Protein AF-A0A933C4A5-F1 (afdb_monomer_lite)

Structure (mmCIF, N/CA/C/O backbone):
data_AF-A0A933C4A5-F1
#
_entry.id   AF-A0A933C4A5-F1
#
loop_
_atom_site.group_PDB
_atom_site.id
_atom_site.type_symbol
_atom_site.label_atom_id
_atom_site.label_alt_id
_atom_site.label_comp_id
_atom_site.label_asym_id
_atom_site.label_entity_id
_atom_site.label_seq_id
_atom_site.pdbx_PDB_ins_code
_atom_site.Cartn_x
_atom_site.Cartn_y
_atom_site.Cartn_z
_atom_site.occupancy
_atom_site.B_iso_or_equiv
_atom_site.auth_seq_id
_atom_site.auth_comp_id
_atom_site.auth_asym_id
_atom_site.auth_atom_id
_atom_site.pdbx_PDB_model_num
ATOM 1 N N . MET A 1 1 ? -25.905 -10.073 14.206 1.00 75.69 1 MET A N 1
ATOM 2 C CA . MET A 1 1 ? -24.643 -9.761 14.895 1.00 75.69 1 MET A CA 1
ATOM 3 C C . MET A 1 1 ? -24.431 -10.769 16.010 1.00 75.69 1 MET A C 1
ATOM 5 O O . MET A 1 1 ? -25.339 -10.930 16.823 1.00 75.69 1 MET A O 1
ATOM 9 N N . THR A 1 2 ? -23.322 -11.506 15.996 1.00 87.25 2 THR A N 1
ATOM 10 C CA . THR A 1 2 ? -23.013 -12.513 17.032 1.00 87.25 2 THR A CA 1
ATOM 11 C C . THR A 1 2 ? -22.359 -11.866 18.255 1.00 87.25 2 THR A C 1
ATOM 13 O O . THR A 1 2 ? -21.934 -10.710 18.205 1.00 87.25 2 THR A O 1
ATOM 16 N N . ARG A 1 3 ? -22.267 -12.606 19.368 1.00 89.19 3 ARG A N 1
ATOM 17 C CA . ARG A 1 3 ? -21.592 -12.130 20.582 1.00 89.19 3 ARG A CA 1
ATOM 18 C C . ARG A 1 3 ? -20.101 -11.903 20.327 1.00 89.19 3 ARG A C 1
ATOM 20 O O . ARG A 1 3 ? -19.591 -10.845 20.685 1.00 89.19 3 ARG A O 1
ATOM 27 N N . ALA A 1 4 ? -19.422 -12.854 19.685 1.00 89.31 4 ALA A N 1
ATOM 28 C CA . ALA A 1 4 ? -18.028 -12.684 19.283 1.00 89.31 4 ALA A CA 1
ATOM 29 C C . ALA A 1 4 ? -17.812 -11.454 18.388 1.00 89.31 4 ALA A C 1
ATOM 31 O O . ALA A 1 4 ? -16.844 -10.724 18.583 1.00 89.31 4 ALA A O 1
ATOM 32 N N . GLN A 1 5 ? -18.731 -11.190 17.455 1.00 90.94 5 GLN A N 1
ATOM 33 C CA . GLN A 1 5 ? -18.656 -10.029 16.567 1.00 90.94 5 GLN A CA 1
ATOM 34 C C . GLN A 1 5 ? -18.771 -8.711 17.345 1.00 90.94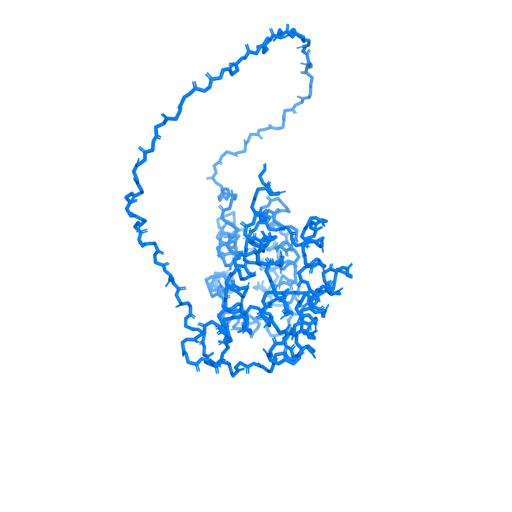 5 GLN A C 1
ATOM 36 O O . GLN A 1 5 ? -17.954 -7.820 17.140 1.00 90.94 5 GLN A O 1
ATOM 41 N N . GLN A 1 6 ? -19.719 -8.606 18.283 1.00 90.38 6 GLN A N 1
ATOM 42 C CA . GLN A 1 6 ? -19.848 -7.431 19.159 1.00 90.38 6 GLN A CA 1
ATOM 43 C C . GLN A 1 6 ? -18.603 -7.225 20.028 1.00 90.38 6 GLN A C 1
ATOM 45 O O . GLN A 1 6 ? -18.120 -6.105 20.172 1.00 90.38 6 GLN A O 1
ATOM 50 N N . TYR A 1 7 ? -18.061 -8.312 20.578 1.00 91.94 7 TYR A N 1
ATOM 51 C CA . TYR A 1 7 ? -16.872 -8.263 21.421 1.00 91.94 7 TYR A CA 1
ATOM 52 C C . TYR A 1 7 ? -15.640 -7.788 20.649 1.00 91.94 7 TYR A C 1
ATOM 54 O O . TYR A 1 7 ? -14.917 -6.911 21.115 1.00 91.94 7 TYR A O 1
ATOM 62 N N . ILE A 1 8 ? -15.411 -8.343 19.456 1.00 91.00 8 ILE A N 1
ATOM 63 C CA . ILE A 1 8 ? -14.284 -7.964 18.600 1.00 91.00 8 ILE A CA 1
ATOM 64 C C . ILE A 1 8 ? -14.440 -6.536 18.091 1.00 91.00 8 ILE A C 1
ATOM 66 O O . ILE A 1 8 ? -13.462 -5.795 18.095 1.00 91.00 8 ILE A O 1
ATOM 70 N N . GLN A 1 9 ? -15.655 -6.116 17.737 1.00 90.31 9 GLN A N 1
ATOM 71 C CA . GLN A 1 9 ? -15.923 -4.724 17.397 1.00 90.31 9 GLN A CA 1
ATOM 72 C C . GLN A 1 9 ? -15.541 -3.795 18.555 1.00 90.31 9 GLN A C 1
ATOM 74 O O . GLN A 1 9 ? -14.752 -2.878 18.354 1.00 90.31 9 GLN A O 1
ATOM 79 N N . SER A 1 10 ? -16.020 -4.068 19.774 1.00 89.56 10 SER A N 1
ATOM 80 C CA . SER A 1 10 ? -15.666 -3.263 20.951 1.00 89.56 10 SER A CA 1
ATOM 81 C C . SER A 1 10 ? -14.161 -3.277 21.236 1.00 89.56 10 SER A C 1
ATOM 83 O O . SER A 1 10 ? -13.597 -2.242 21.584 1.00 89.56 10 SER A O 1
ATOM 85 N N . LEU A 1 11 ? -13.491 -4.419 21.060 1.00 90.12 11 LEU A N 1
ATOM 86 C CA . LEU A 1 11 ? -12.039 -4.530 21.211 1.00 90.12 11 LEU A CA 1
ATOM 87 C C . LEU A 1 11 ? -11.300 -3.635 20.209 1.00 90.12 11 LEU A C 1
ATOM 89 O O . LEU A 1 11 ? -10.357 -2.942 20.590 1.00 90.12 11 LEU A O 1
ATOM 93 N N . MET A 1 12 ? -11.725 -3.648 18.943 1.00 88.25 12 MET A N 1
ATOM 94 C CA . MET A 1 12 ? -11.078 -2.913 17.856 1.00 88.25 12 MET A CA 1
ATOM 95 C C . MET A 1 12 ? -11.396 -1.412 17.886 1.00 88.25 12 MET A C 1
ATOM 97 O O . MET A 1 12 ? -10.498 -0.612 17.657 1.00 88.25 12 MET A O 1
ATOM 101 N N . GLU A 1 13 ? -12.621 -1.003 18.220 1.00 85.56 13 GLU A N 1
ATOM 102 C CA . GLU A 1 13 ? -13.006 0.417 18.336 1.00 85.56 13 GLU A CA 1
ATOM 103 C C . GLU A 1 13 ? -12.234 1.159 19.434 1.00 85.56 13 GLU A C 1
ATOM 105 O O . GLU A 1 13 ? -12.007 2.360 19.329 1.00 85.56 13 GLU A O 1
ATOM 110 N N . ASN A 1 14 ? -11.804 0.446 20.478 1.00 78.94 14 ASN A N 1
ATOM 111 C CA . ASN A 1 14 ? -11.061 1.030 21.593 1.00 78.94 14 ASN A CA 1
ATOM 112 C C . ASN A 1 14 ? -9.538 0.962 21.427 1.00 78.94 14 ASN A C 1
ATOM 114 O O . ASN A 1 14 ? -8.810 1.360 22.342 1.00 78.94 14 ASN A O 1
ATOM 118 N N . VAL A 1 15 ? -9.033 0.441 20.303 1.00 76.94 15 VAL A N 1
ATOM 119 C CA . VAL A 1 15 ? -7.616 0.578 19.951 1.00 76.94 15 VAL A CA 1
ATOM 120 C C . VAL A 1 15 ? -7.348 2.067 19.746 1.00 76.94 15 VAL A C 1
ATOM 122 O O . VAL A 1 15 ? -7.788 2.659 18.767 1.00 76.94 15 VAL A O 1
ATOM 125 N N . VAL A 1 16 ? -6.689 2.683 20.730 1.00 58.16 16 VAL A N 1
ATOM 126 C CA . VAL A 1 16 ? -6.481 4.133 20.818 1.00 58.16 16 VAL A CA 1
ATOM 127 C C . VAL A 1 16 ? -5.879 4.660 19.514 1.00 58.16 16 VAL A C 1
ATOM 129 O O . VAL A 1 16 ? -4.877 4.126 19.038 1.00 58.16 16 VAL A O 1
ATOM 132 N N . GLU A 1 17 ? -6.440 5.753 18.987 1.00 56.81 17 GLU A N 1
ATOM 133 C CA . GLU A 1 17 ? -6.051 6.429 17.733 1.00 56.81 17 GLU A CA 1
ATOM 134 C C . GLU A 1 17 ? -4.561 6.842 17.641 1.00 56.81 17 GLU A C 1
ATOM 136 O O . GLU A 1 17 ? -4.124 7.307 16.595 1.00 56.81 17 GLU A O 1
ATOM 141 N N . GLY A 1 18 ? -3.766 6.654 18.701 1.00 58.50 18 GLY A N 1
ATOM 142 C CA . GLY A 1 18 ? -2.317 6.891 18.736 1.00 58.50 18 GLY A CA 1
ATOM 143 C C . GLY A 1 18 ? -1.437 5.634 18.695 1.00 58.50 18 GLY A C 1
ATOM 144 O O . GLY A 1 18 ? -0.227 5.752 18.848 1.00 58.50 18 GLY A O 1
ATOM 145 N N . GLN A 1 19 ? -2.005 4.433 18.544 1.00 67.50 19 GLN A N 1
ATOM 146 C CA . GLN A 1 19 ? -1.231 3.175 18.533 1.00 67.50 19 GLN A CA 1
ATOM 147 C C . GLN A 1 19 ? -0.820 2.701 17.149 1.00 67.50 19 GLN A C 1
ATOM 149 O O . GLN A 1 19 ? -0.032 1.767 17.030 1.00 67.50 19 GLN A O 1
ATOM 154 N N . ILE A 1 20 ? -1.365 3.334 16.120 1.00 75.06 20 ILE A N 1
ATOM 155 C CA . ILE A 1 20 ? -1.037 3.087 14.727 1.00 75.06 20 ILE A CA 1
ATOM 156 C C . ILE A 1 20 ? -0.502 4.416 14.203 1.00 75.06 20 ILE A C 1
ATOM 158 O O . ILE A 1 20 ? -1.241 5.404 14.170 1.00 75.06 20 ILE A O 1
ATOM 162 N N . ALA A 1 21 ? 0.783 4.458 13.858 1.00 69.69 21 ALA A N 1
ATOM 163 C CA . ALA A 1 21 ? 1.480 5.718 13.607 1.00 69.69 21 ALA A CA 1
ATOM 164 C C . ALA A 1 21 ? 0.919 6.426 12.361 1.00 69.69 21 ALA A C 1
ATOM 166 O O . ALA A 1 21 ? 0.594 7.616 12.385 1.00 69.69 21 ALA A O 1
ATOM 167 N N . SER A 1 22 ? 0.706 5.661 11.291 1.00 79.38 22 SER A N 1
ATOM 168 C CA . SER A 1 22 ? 0.241 6.180 10.004 1.00 79.38 22 SER A CA 1
ATOM 169 C C . SER A 1 22 ? -1.279 6.344 9.936 1.00 79.38 22 SER A C 1
ATOM 171 O O . SER A 1 22 ? -2.036 5.434 10.288 1.00 79.38 22 SER A O 1
ATOM 173 N N . ASP A 1 23 ? -1.733 7.479 9.396 1.00 79.31 23 ASP A N 1
ATOM 174 C CA . ASP A 1 23 ? -3.143 7.713 9.056 1.00 79.31 23 ASP A CA 1
ATOM 175 C C . ASP A 1 23 ? -3.658 6.675 8.040 1.00 79.31 23 ASP A C 1
ATOM 177 O O . ASP A 1 23 ? -4.792 6.206 8.147 1.00 79.31 23 ASP A O 1
ATOM 181 N N . THR A 1 24 ? -2.808 6.232 7.106 1.00 81.88 24 THR A N 1
ATOM 182 C CA . THR A 1 24 ? -3.136 5.189 6.119 1.00 81.88 24 THR A CA 1
ATOM 183 C C . THR A 1 24 ? -3.434 3.856 6.799 1.00 81.88 24 THR A C 1
ATOM 185 O O . THR A 1 24 ? -4.429 3.190 6.497 1.00 81.88 24 THR A O 1
ATOM 188 N N . TYR A 1 25 ? -2.607 3.472 7.769 1.00 85.62 25 TYR A N 1
ATOM 189 C CA . TYR A 1 25 ? -2.805 2.240 8.526 1.00 85.62 25 TYR A CA 1
ATOM 190 C C . TYR A 1 25 ? -4.011 2.332 9.462 1.00 85.62 25 TYR A C 1
ATOM 192 O O . TYR A 1 25 ? -4.737 1.348 9.614 1.00 85.62 25 TYR A O 1
ATOM 200 N N . ARG A 1 26 ? -4.294 3.517 10.019 1.00 84.00 26 ARG A N 1
ATOM 201 C CA . ARG A 1 26 ? -5.529 3.775 10.773 1.00 84.00 26 ARG A CA 1
ATOM 202 C C . ARG A 1 26 ? -6.766 3.613 9.895 1.00 84.00 26 ARG A C 1
ATOM 204 O O . ARG A 1 26 ? -7.701 2.922 10.294 1.00 84.00 26 ARG A O 1
ATOM 211 N N . LEU A 1 27 ? -6.757 4.155 8.678 1.00 85.56 27 LEU A N 1
ATOM 212 C CA . LEU A 1 27 ? -7.849 3.973 7.717 1.00 85.56 27 LEU A CA 1
ATOM 213 C C . LEU A 1 27 ? -8.035 2.501 7.331 1.00 85.56 27 LEU A C 1
ATOM 215 O O . LEU A 1 27 ? -9.169 2.020 7.277 1.00 85.56 27 LEU A O 1
ATOM 219 N N . MET A 1 28 ? -6.942 1.764 7.112 1.00 86.81 28 MET A N 1
ATOM 220 C CA . MET A 1 28 ? -6.999 0.326 6.839 1.00 86.81 28 MET A CA 1
ATOM 221 C C . MET A 1 28 ? -7.589 -0.448 8.023 1.00 86.81 28 MET A C 1
ATOM 223 O O . MET A 1 28 ? -8.475 -1.283 7.828 1.00 86.81 28 MET A O 1
ATOM 227 N N . PHE A 1 29 ? -7.154 -0.133 9.243 1.00 88.88 29 PHE A N 1
ATOM 228 C CA . PHE A 1 29 ? -7.677 -0.730 10.466 1.00 88.88 29 PHE A CA 1
ATOM 229 C C . PHE A 1 29 ? -9.182 -0.475 10.603 1.00 88.88 29 PHE A C 1
ATOM 231 O O . PHE A 1 29 ? -9.952 -1.423 10.737 1.00 88.88 29 PHE A O 1
ATOM 238 N N . VAL A 1 30 ? -9.624 0.777 10.441 1.00 88.75 30 VAL A N 1
ATOM 239 C CA . VAL A 1 30 ? -11.047 1.162 10.467 1.00 88.75 30 VAL A CA 1
ATOM 240 C C . VAL A 1 30 ? -11.845 0.443 9.377 1.00 88.75 30 VAL A C 1
ATOM 242 O O . VAL A 1 30 ? -12.951 -0.035 9.636 1.00 88.75 30 VAL A O 1
ATOM 245 N N . LYS A 1 31 ? -11.296 0.311 8.164 1.00 89.69 31 LYS A N 1
ATOM 246 C CA . LYS A 1 31 ? -11.946 -0.410 7.062 1.00 89.69 31 LYS A CA 1
ATOM 247 C C . LYS A 1 31 ? -12.131 -1.891 7.391 1.00 89.69 31 LYS A C 1
ATOM 249 O O . LYS A 1 31 ? -13.203 -2.435 7.118 1.00 89.69 31 LYS A O 1
ATOM 254 N N . ILE A 1 32 ? -11.131 -2.534 7.995 1.00 90.25 32 ILE A N 1
ATOM 255 C CA . ILE A 1 32 ? -11.229 -3.928 8.445 1.00 90.25 32 ILE A CA 1
ATOM 256 C C . ILE A 1 32 ? -12.264 -4.049 9.569 1.00 90.25 32 ILE A C 1
ATOM 258 O O . ILE A 1 32 ? -13.157 -4.889 9.463 1.00 90.25 32 ILE A O 1
ATOM 262 N N . THR A 1 33 ? -12.216 -3.178 10.583 1.00 90.38 33 THR A N 1
ATOM 263 C CA . THR A 1 33 ? -13.198 -3.144 11.682 1.00 90.38 33 THR A CA 1
ATOM 264 C C . THR A 1 33 ? -14.620 -3.025 11.148 1.00 90.38 33 THR A C 1
ATOM 266 O O . THR A 1 33 ? -15.500 -3.792 11.540 1.00 90.38 33 THR A O 1
ATOM 269 N N . ARG A 1 34 ? -14.847 -2.109 10.201 1.00 89.00 34 ARG A N 1
ATOM 270 C CA . ARG A 1 34 ? -16.155 -1.908 9.577 1.00 89.00 34 ARG A CA 1
ATOM 271 C C . ARG A 1 34 ? -16.593 -3.122 8.764 1.00 89.00 34 ARG A C 1
ATOM 273 O O . ARG A 1 34 ? -17.722 -3.567 8.915 1.00 89.00 34 ARG A O 1
ATOM 280 N N . THR A 1 35 ? -15.695 -3.691 7.960 1.00 91.31 35 THR A N 1
ATOM 281 C CA . THR A 1 35 ? -15.990 -4.890 7.157 1.00 91.31 35 THR A CA 1
ATOM 282 C C . THR A 1 35 ? -16.411 -6.057 8.049 1.00 91.31 35 THR A C 1
ATOM 284 O O . THR A 1 35 ? -17.396 -6.723 7.755 1.00 91.31 35 THR A O 1
ATOM 287 N N . LEU A 1 36 ? -15.713 -6.273 9.167 1.00 90.81 36 LEU A N 1
ATOM 288 C CA . LEU A 1 36 ? -16.044 -7.320 10.134 1.00 90.81 36 LEU A CA 1
ATOM 289 C C . LEU A 1 36 ? -17.340 -7.029 10.910 1.00 90.81 36 LEU A C 1
ATOM 291 O O . LEU A 1 36 ? -18.092 -7.954 11.219 1.00 90.81 36 LEU A O 1
ATOM 295 N N . SER A 1 37 ? -17.625 -5.761 11.211 1.00 88.88 37 SER A N 1
ATOM 296 C CA . SER A 1 37 ? -18.838 -5.352 11.934 1.00 88.88 37 SER A CA 1
ATOM 297 C C . SER A 1 37 ? -20.094 -5.457 11.066 1.00 88.88 37 SER A C 1
ATOM 299 O O . SER A 1 37 ? -21.131 -5.913 11.540 1.00 88.88 37 SER A O 1
ATOM 301 N N . ASP A 1 38 ? -19.986 -5.111 9.783 1.00 90.06 38 ASP A N 1
ATOM 302 C CA . ASP A 1 38 ? -21.099 -5.138 8.829 1.00 90.06 38 ASP A CA 1
ATOM 303 C C . ASP A 1 38 ? -21.305 -6.535 8.196 1.00 90.06 38 ASP A C 1
ATOM 305 O O . ASP A 1 38 ? -22.281 -6.760 7.478 1.00 90.06 38 ASP A O 1
ATOM 309 N N . ALA A 1 39 ? -20.407 -7.493 8.455 1.00 90.56 39 ALA A N 1
ATOM 310 C CA . ALA A 1 39 ? -20.460 -8.832 7.874 1.00 90.56 39 ALA A CA 1
ATOM 311 C C . ALA A 1 39 ? -21.653 -9.663 8.378 1.00 90.56 39 ALA A C 1
ATOM 313 O O . ALA A 1 39 ? -21.832 -9.861 9.584 1.00 90.56 39 ALA A O 1
ATOM 314 N N . GLU A 1 40 ? -22.411 -10.243 7.440 1.00 89.12 40 GLU A N 1
ATOM 315 C CA . GLU A 1 40 ? -23.407 -11.284 7.738 1.00 89.12 40 GLU A CA 1
ATOM 316 C C . GLU A 1 40 ? -22.738 -12.615 8.130 1.00 89.12 40 GLU A C 1
ATOM 318 O O . GLU A 1 40 ? -23.208 -13.297 9.040 1.00 89.12 40 GLU A O 1
ATOM 323 N N . ASP A 1 41 ? -21.619 -12.956 7.476 1.00 91.62 41 ASP A N 1
ATOM 324 C CA . ASP A 1 41 ? -20.779 -14.127 7.768 1.00 91.62 41 ASP A CA 1
ATOM 325 C C . ASP A 1 41 ? -19.431 -13.687 8.360 1.00 91.62 41 ASP A C 1
ATOM 327 O O . ASP A 1 41 ? -18.411 -13.585 7.672 1.00 91.62 41 ASP A O 1
ATOM 331 N N . PHE A 1 42 ? -19.447 -13.404 9.663 1.00 91.44 42 PHE A N 1
ATOM 332 C CA . PHE A 1 42 ? -18.277 -12.949 10.414 1.00 91.44 42 PHE A CA 1
ATOM 333 C C . PHE A 1 42 ? -17.090 -13.927 10.325 1.00 91.44 42 PHE A C 1
ATOM 335 O O . PHE A 1 42 ? -15.953 -13.515 10.092 1.00 91.44 42 PHE A O 1
ATOM 342 N N . GLU A 1 43 ? -17.341 -15.233 10.454 1.00 90.75 43 GLU A N 1
ATOM 343 C CA . GLU A 1 43 ? -16.285 -16.244 10.328 1.00 90.75 43 GLU A CA 1
ATOM 344 C C . GLU A 1 43 ? -15.729 -16.318 8.902 1.00 90.75 43 GLU A C 1
ATOM 346 O O . GLU A 1 43 ? -14.519 -16.482 8.712 1.00 90.75 43 GLU A O 1
ATOM 351 N N . GLY A 1 44 ? -16.599 -16.202 7.896 1.00 90.56 44 GLY A N 1
ATOM 352 C CA . GLY A 1 44 ? -16.209 -16.148 6.493 1.00 90.56 44 GLY A CA 1
ATOM 353 C C . GLY A 1 44 ? -15.267 -14.983 6.197 1.00 90.56 44 GLY A C 1
ATOM 354 O O . GLY A 1 44 ? -14.240 -15.188 5.543 1.00 90.56 44 GLY A O 1
ATOM 355 N N . GLU A 1 45 ? -15.559 -13.790 6.720 1.00 93.00 45 GLU A N 1
ATOM 356 C CA . GLU A 1 45 ? -14.690 -12.617 6.568 1.00 93.00 45 GLU A CA 1
ATOM 357 C C . GLU A 1 45 ? -13.355 -12.771 7.303 1.00 93.00 45 GLU A C 1
ATOM 359 O O . GLU A 1 45 ? -12.306 -12.500 6.715 1.00 93.00 45 GLU A O 1
ATOM 364 N N . LEU A 1 46 ? -13.341 -13.317 8.526 1.00 92.19 46 LEU A N 1
ATOM 365 C CA . LEU A 1 46 ? -12.080 -13.634 9.207 1.00 92.19 46 LEU A CA 1
ATOM 366 C C . LEU A 1 46 ? -11.225 -14.616 8.387 1.00 92.19 46 LEU A C 1
ATOM 368 O O . LEU A 1 46 ? -10.010 -14.443 8.272 1.00 92.19 46 LEU A O 1
ATOM 372 N N . ARG A 1 47 ? -11.835 -15.633 7.760 1.00 92.50 47 ARG A N 1
ATOM 373 C CA . ARG A 1 47 ? -11.111 -16.579 6.887 1.00 92.50 47 ARG A CA 1
ATOM 374 C C . ARG A 1 47 ? -10.608 -15.933 5.600 1.00 92.50 47 ARG A C 1
ATOM 376 O O . ARG A 1 47 ? -9.590 -16.381 5.073 1.00 92.50 47 ARG A O 1
ATOM 383 N N . LYS A 1 48 ? -11.300 -14.923 5.067 1.00 93.25 48 LYS A N 1
ATOM 384 C CA . LYS A 1 48 ? -10.795 -14.127 3.937 1.00 93.25 48 LYS A CA 1
ATOM 385 C C . LYS A 1 48 ? -9.589 -13.305 4.371 1.00 93.25 48 LYS A C 1
ATOM 387 O O . LYS A 1 48 ? -8.562 -13.378 3.705 1.00 93.25 48 LYS A O 1
ATOM 392 N N . LEU A 1 49 ? -9.681 -12.626 5.514 1.00 91.62 49 LEU A N 1
ATOM 393 C CA . LEU A 1 49 ? -8.589 -11.849 6.096 1.00 91.62 49 LEU A CA 1
ATOM 394 C C . LEU A 1 49 ? -7.345 -12.712 6.354 1.00 91.62 49 LEU A C 1
ATOM 396 O O . LEU A 1 49 ? -6.237 -12.304 6.033 1.00 91.62 49 LEU A O 1
ATOM 400 N N . TYR A 1 50 ? -7.528 -13.949 6.822 1.00 92.81 50 TYR A N 1
ATOM 401 C CA . TYR A 1 50 ? -6.436 -14.911 7.008 1.00 92.81 50 TYR A CA 1
ATOM 402 C C . TYR A 1 50 ? -5.668 -15.245 5.717 1.00 92.81 50 TYR A C 1
ATOM 404 O O . TYR A 1 50 ? -4.482 -15.564 5.767 1.00 92.81 50 TYR A O 1
ATOM 412 N N . LYS A 1 51 ? -6.333 -15.184 4.556 1.00 91.62 51 LYS A N 1
ATOM 413 C CA . LYS A 1 51 ? -5.717 -15.449 3.245 1.00 91.62 51 LYS A CA 1
ATOM 414 C C . LYS A 1 51 ? -4.982 -14.237 2.673 1.00 91.62 51 LYS A C 1
ATOM 416 O O . LYS A 1 51 ? -4.273 -14.393 1.681 1.00 91.62 51 LYS A O 1
ATOM 421 N N . VAL A 1 52 ? -5.170 -13.050 3.247 1.00 89.88 52 VAL A N 1
ATOM 422 C CA . VAL A 1 52 ? -4.452 -11.845 2.831 1.00 89.88 52 VAL A CA 1
ATOM 423 C C . VAL A 1 52 ? -3.000 -11.964 3.297 1.00 89.88 52 VAL A C 1
ATOM 425 O O . VAL A 1 52 ? -2.729 -12.292 4.453 1.00 89.88 52 VAL A O 1
ATOM 428 N N . ALA A 1 53 ? -2.057 -11.724 2.384 1.00 83.75 53 ALA A N 1
ATOM 429 C CA . ALA A 1 53 ? -0.632 -11.776 2.693 1.00 83.75 53 ALA A CA 1
ATOM 430 C C . ALA A 1 53 ? -0.290 -10.796 3.830 1.00 83.75 53 ALA A C 1
ATOM 432 O O . ALA A 1 53 ? -0.757 -9.662 3.826 1.00 83.75 53 ALA A O 1
ATOM 433 N N . GLY A 1 54 ? 0.480 -11.252 4.822 1.00 86.81 54 GLY A N 1
ATOM 434 C CA . GLY A 1 54 ? 0.840 -10.470 6.015 1.00 86.81 54 GLY A CA 1
ATOM 435 C C . GLY A 1 54 ? -0.194 -10.501 7.150 1.00 86.81 54 GLY A C 1
ATOM 436 O O . GLY A 1 54 ? 0.180 -10.401 8.312 1.00 86.81 54 GLY A O 1
ATOM 437 N N . PHE A 1 55 ? -1.475 -10.751 6.862 1.00 91.38 55 PHE A N 1
ATOM 438 C CA . PHE A 1 55 ? -2.570 -10.645 7.841 1.00 91.38 55 PHE A CA 1
ATOM 439 C C . PHE A 1 55 ? -2.949 -11.955 8.542 1.00 91.38 55 PHE A C 1
ATOM 441 O O . PHE A 1 55 ? -3.840 -11.966 9.393 1.00 91.38 55 PHE A O 1
ATOM 448 N N . SER A 1 56 ? -2.283 -13.064 8.228 1.00 90.94 56 SER A N 1
ATOM 449 C CA . SER A 1 56 ? -2.607 -14.385 8.776 1.00 90.94 56 SER A CA 1
ATOM 450 C C . SER A 1 56 ? -2.548 -14.424 10.308 1.00 90.94 56 SER A C 1
ATOM 452 O O . SER A 1 56 ? -3.484 -14.906 10.944 1.00 90.94 56 SER A O 1
ATOM 454 N N . THR A 1 57 ? -1.498 -13.868 10.914 1.00 90.19 57 THR A N 1
ATOM 455 C CA . THR A 1 57 ? -1.316 -13.834 12.376 1.00 90.19 57 THR A CA 1
ATOM 456 C C . THR A 1 57 ? -2.361 -12.953 13.065 1.00 90.19 57 THR A C 1
ATOM 458 O O . THR A 1 57 ? -2.931 -13.342 14.085 1.00 90.19 57 THR A O 1
ATOM 461 N N . PHE A 1 58 ? -2.678 -11.802 12.471 1.00 93.00 58 PHE A N 1
ATOM 462 C CA . PHE A 1 58 ? -3.728 -10.907 12.954 1.00 93.00 58 PHE A CA 1
ATOM 463 C C . PHE A 1 58 ? -5.113 -11.566 12.891 1.00 93.00 58 PHE A C 1
ATOM 465 O O . PHE A 1 58 ? -5.837 -11.611 13.890 1.00 93.00 58 PHE A O 1
ATOM 472 N N . ALA A 1 59 ? -5.453 -12.169 11.750 1.00 93.12 59 ALA A N 1
ATOM 473 C CA . ALA A 1 59 ? -6.705 -12.895 11.579 1.00 93.12 59 ALA A CA 1
ATOM 474 C C . ALA A 1 59 ? -6.826 -14.062 12.570 1.00 93.12 59 ALA A C 1
ATOM 476 O O . ALA A 1 59 ? -7.884 -14.245 13.167 1.00 93.12 59 ALA A O 1
ATOM 477 N N . LEU A 1 60 ? -5.741 -14.811 12.803 1.00 93.06 60 LEU A N 1
ATOM 478 C CA . LEU A 1 60 ? -5.716 -15.891 13.793 1.00 93.06 60 LEU A CA 1
ATOM 479 C C . LEU A 1 60 ? -5.962 -15.385 15.216 1.00 93.06 60 LEU A C 1
ATOM 481 O O . LEU A 1 60 ? -6.715 -16.026 15.946 1.00 93.06 60 LEU A O 1
ATOM 485 N N . SER A 1 61 ? -5.387 -14.244 15.614 1.00 93.06 61 SER A N 1
ATOM 486 C CA . SER A 1 61 ? -5.678 -13.677 16.939 1.00 93.06 61 SER A CA 1
ATOM 487 C C . SER A 1 61 ? -7.149 -13.300 17.103 1.00 93.06 61 SER A C 1
ATOM 489 O O . SER A 1 61 ? -7.734 -13.598 18.142 1.00 93.06 61 SER A O 1
ATOM 491 N N . LEU A 1 62 ? -7.775 -12.727 16.071 1.00 93.81 62 LEU A N 1
ATOM 492 C CA . LEU A 1 62 ? -9.204 -12.411 16.102 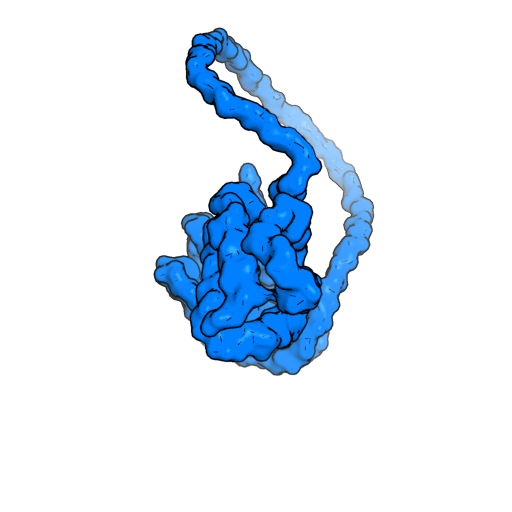1.00 93.81 62 LEU A CA 1
ATOM 493 C C . LEU A 1 62 ? -10.066 -13.679 16.154 1.00 93.81 62 LEU A C 1
ATOM 495 O O . LEU A 1 62 ? -11.008 -13.742 16.938 1.00 93.81 62 LEU A O 1
ATOM 499 N N . MET A 1 63 ? -9.724 -14.711 15.378 1.00 93.88 63 MET A N 1
ATOM 500 C CA . MET A 1 63 ? -10.415 -16.005 15.425 1.00 93.88 63 MET A CA 1
ATOM 501 C C . MET A 1 63 ? -10.306 -16.667 16.802 1.00 93.88 63 MET A C 1
ATOM 503 O O . MET A 1 63 ? -11.302 -17.171 17.314 1.00 93.88 63 MET A O 1
ATOM 507 N N . TRP A 1 64 ? -9.119 -16.644 17.413 1.00 94.12 64 TRP A N 1
ATOM 508 C CA . TRP A 1 64 ? -8.901 -17.211 18.742 1.00 94.12 64 TRP A CA 1
ATOM 509 C C . TRP A 1 64 ? -9.718 -16.477 19.814 1.00 94.12 64 TRP A C 1
ATOM 511 O O . TRP A 1 64 ? -10.383 -17.122 20.623 1.00 94.12 64 TRP A O 1
ATOM 521 N N . ILE A 1 65 ? -9.742 -15.138 19.781 1.00 92.38 65 ILE A N 1
ATOM 522 C CA . ILE A 1 65 ? -10.565 -14.330 20.695 1.00 92.38 65 ILE A CA 1
ATOM 523 C C . ILE A 1 65 ? -12.056 -14.619 20.478 1.00 92.38 65 ILE A C 1
ATOM 525 O O . ILE A 1 65 ? -12.781 -14.816 21.451 1.00 92.38 65 ILE A O 1
ATOM 529 N N . ALA A 1 66 ? -12.512 -14.690 19.222 1.00 92.25 66 ALA A N 1
ATOM 530 C CA . ALA A 1 66 ? -13.898 -15.020 18.892 1.00 92.25 66 ALA A CA 1
ATOM 531 C C . ALA A 1 66 ? -14.308 -16.374 19.487 1.00 92.25 66 ALA A C 1
ATOM 533 O O . ALA A 1 66 ? -15.336 -16.476 20.156 1.00 92.25 66 ALA A O 1
ATOM 534 N N . GLU A 1 67 ? -13.479 -17.399 19.287 1.00 92.31 67 GLU A N 1
ATOM 535 C CA . GLU A 1 67 ? -13.723 -18.743 19.802 1.00 92.31 67 GLU A CA 1
ATOM 536 C C . GLU A 1 67 ? -13.751 -18.768 21.340 1.00 92.31 67 GLU A C 1
ATOM 538 O O . GLU A 1 67 ? -14.615 -19.413 21.936 1.00 92.31 67 GLU A O 1
ATOM 543 N N . GLU A 1 68 ? -12.849 -18.035 21.993 1.00 91.62 68 GLU A N 1
ATOM 544 C CA . GLU A 1 68 ? -12.782 -17.946 23.453 1.00 91.62 68 GLU A CA 1
ATOM 545 C C . GLU A 1 68 ? -14.013 -17.241 24.053 1.00 91.62 68 GLU A C 1
ATOM 547 O O . GLU A 1 68 ? -14.527 -17.657 25.093 1.00 91.62 68 GLU A O 1
ATOM 552 N N . VAL A 1 69 ? -14.529 -16.203 23.388 1.00 92.06 69 VAL A N 1
ATOM 553 C CA . VAL A 1 69 ? -15.742 -15.477 23.808 1.00 92.06 69 VAL A CA 1
ATOM 554 C C . VAL A 1 69 ? -16.996 -16.339 23.661 1.00 92.06 69 VAL A C 1
ATOM 556 O O . VAL A 1 69 ? -17.868 -16.299 24.533 1.00 92.06 69 VAL A O 1
ATOM 559 N N . GLU A 1 70 ? -17.091 -17.138 22.597 1.00 89.56 70 GLU A N 1
ATOM 560 C CA . GLU A 1 70 ? -18.207 -18.076 22.416 1.00 89.56 70 GLU A CA 1
ATOM 561 C C . GLU A 1 70 ? -18.138 -19.238 23.423 1.00 89.56 70 GLU A C 1
ATOM 563 O O . GLU A 1 70 ? -19.165 -19.673 23.951 1.00 89.56 70 GLU A O 1
ATOM 568 N N . LYS A 1 71 ? -16.931 -19.717 23.754 1.00 91.00 71 LYS A N 1
ATOM 569 C CA . LYS A 1 71 ? -16.728 -20.790 24.742 1.00 91.00 71 LYS A CA 1
ATOM 570 C C . LYS A 1 71 ? -16.922 -20.341 26.186 1.00 91.00 71 LYS A C 1
ATOM 572 O O . LYS A 1 71 ? -17.299 -21.169 27.017 1.00 91.00 71 LYS A O 1
ATOM 577 N N . ASN A 1 72 ? -16.656 -19.074 26.504 1.00 89.06 72 ASN A N 1
ATOM 578 C CA . ASN A 1 72 ? -16.721 -18.553 27.865 1.00 89.06 72 ASN A CA 1
ATOM 579 C C . ASN A 1 72 ? -17.810 -17.476 28.020 1.00 89.06 72 ASN A C 1
ATOM 581 O O . ASN A 1 72 ? -17.550 -16.281 27.840 1.00 89.06 72 ASN A O 1
ATOM 585 N N . PRO A 1 73 ? -19.017 -17.855 28.483 1.00 83.06 73 PRO A N 1
ATOM 586 C CA . PRO A 1 73 ? -20.122 -16.923 28.613 1.00 83.06 73 PRO A CA 1
ATOM 587 C C . PRO A 1 73 ? -19.898 -15.790 29.621 1.00 83.06 73 PRO A C 1
ATOM 589 O O . PRO A 1 73 ? -20.612 -14.790 29.552 1.00 83.06 73 PRO A O 1
ATOM 592 N N . ALA A 1 74 ? -18.931 -15.915 30.534 1.00 85.50 74 ALA A N 1
ATOM 593 C CA . ALA A 1 74 ? -18.603 -14.885 31.519 1.00 85.50 74 ALA A CA 1
ATOM 594 C C . ALA A 1 74 ? -17.700 -13.772 30.954 1.00 85.50 74 ALA A C 1
ATOM 596 O O . ALA A 1 74 ? -17.540 -12.729 31.584 1.00 85.50 74 ALA A O 1
ATOM 597 N N . LYS A 1 75 ? -17.123 -13.969 29.763 1.00 84.88 75 LYS A N 1
ATOM 598 C CA . LYS A 1 75 ? -16.208 -13.018 29.130 1.00 84.88 75 LYS A CA 1
ATOM 599 C C . LYS A 1 75 ? -16.981 -11.908 28.414 1.00 84.88 75 LYS A C 1
ATOM 601 O O . LYS A 1 75 ? -17.366 -12.063 27.256 1.00 84.88 75 LYS A O 1
ATOM 606 N N . ALA A 1 76 ? -17.297 -10.841 29.144 1.00 78.94 76 ALA A N 1
ATOM 607 C CA . ALA A 1 76 ? -18.101 -9.720 28.647 1.00 78.94 76 ALA A CA 1
ATOM 608 C C . ALA A 1 76 ? -17.257 -8.552 28.107 1.00 78.94 76 ALA A C 1
ATOM 610 O O . ALA A 1 76 ? -17.684 -7.884 27.174 1.00 78.94 76 ALA A O 1
ATOM 611 N N . GLU A 1 77 ? -16.060 -8.343 28.658 1.00 85.69 77 GLU A N 1
ATOM 612 C CA . GLU A 1 77 ? -15.163 -7.230 28.317 1.00 85.69 77 GLU A CA 1
ATOM 613 C C . GLU A 1 77 ? -13.820 -7.753 27.799 1.00 85.69 77 GLU A C 1
ATOM 615 O O . GLU A 1 77 ? -13.392 -8.852 28.176 1.00 85.69 77 GLU A O 1
ATOM 620 N N . TYR A 1 78 ? -13.170 -6.985 26.921 1.00 87.56 78 TYR A N 1
ATOM 621 C CA . TYR A 1 78 ? -11.821 -7.275 26.434 1.00 87.56 78 TYR A CA 1
ATOM 622 C C . TYR A 1 78 ? -10.762 -6.874 27.451 1.00 87.56 78 TYR A C 1
ATOM 624 O O . TYR A 1 78 ? -10.897 -5.905 28.196 1.00 87.56 78 TYR A O 1
ATOM 632 N N . THR A 1 79 ? -9.683 -7.645 27.483 1.00 88.06 79 THR A N 1
ATOM 633 C CA . THR A 1 79 ? -8.525 -7.355 28.323 1.00 88.06 79 THR A CA 1
ATOM 634 C C . THR A 1 79 ? -7.514 -6.490 27.572 1.00 88.06 79 THR A C 1
ATOM 636 O O . THR A 1 79 ? -7.400 -6.552 26.347 1.00 88.06 79 THR A O 1
ATOM 639 N N . LEU A 1 80 ? -6.707 -5.724 28.313 1.00 82.69 80 LEU A N 1
ATOM 640 C CA . LEU A 1 80 ? -5.580 -4.970 27.740 1.00 82.69 80 LEU A CA 1
ATOM 641 C C . LEU A 1 80 ? -4.577 -5.881 27.015 1.00 82.69 80 LEU A C 1
ATOM 643 O O . LEU A 1 80 ? -3.950 -5.462 26.048 1.00 82.69 80 LEU A O 1
ATOM 647 N N . GLN A 1 81 ? -4.440 -7.134 27.459 1.00 85.44 81 GLN A N 1
ATOM 648 C CA . GLN A 1 81 ? -3.567 -8.120 26.820 1.00 85.44 81 GLN A CA 1
ATOM 649 C C . GLN A 1 81 ? -4.081 -8.513 25.435 1.00 85.44 81 GLN A C 1
ATOM 651 O O . GLN A 1 81 ? -3.305 -8.542 24.487 1.00 85.44 81 GLN A O 1
ATOM 656 N N . GLU A 1 82 ? -5.381 -8.774 25.298 1.00 87.62 82 GLU A N 1
ATOM 657 C CA . GLU A 1 82 ? -5.994 -9.087 24.002 1.00 87.62 82 GLU A CA 1
ATOM 658 C C . GLU A 1 82 ? -5.933 -7.900 23.053 1.00 87.62 82 GLU A C 1
ATOM 660 O O . GLU A 1 82 ? -5.627 -8.066 21.876 1.00 87.62 82 GLU A O 1
ATOM 665 N N . GLN A 1 83 ? -6.167 -6.699 23.577 1.00 87.19 83 GLN A N 1
ATOM 666 C CA . GLN A 1 83 ? -6.026 -5.480 22.802 1.00 87.19 83 GLN A CA 1
ATOM 667 C C . GLN A 1 83 ? -4.583 -5.306 22.303 1.00 87.19 83 GLN A C 1
ATOM 669 O O . GLN A 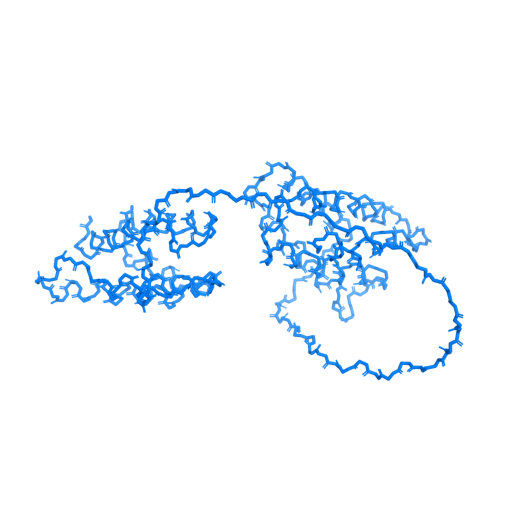1 83 ? -4.367 -5.152 21.105 1.00 87.19 83 GLN A O 1
ATOM 674 N N . SER A 1 84 ? -3.588 -5.412 23.189 1.00 85.44 84 SER A N 1
ATOM 675 C CA . SER A 1 84 ? -2.166 -5.315 22.826 1.00 85.44 84 SER A CA 1
ATOM 676 C C . SER A 1 84 ? -1.747 -6.408 21.833 1.00 85.44 84 SER A C 1
ATOM 678 O O . SER A 1 84 ? -1.010 -6.143 20.882 1.00 85.44 84 SER A O 1
ATOM 680 N N . LEU A 1 85 ? -2.277 -7.626 21.977 1.00 88.31 85 LEU A N 1
ATOM 681 C CA . LEU A 1 85 ? -2.042 -8.731 21.046 1.00 88.31 85 LEU A CA 1
ATOM 682 C C . LEU A 1 85 ? -2.585 -8.419 19.644 1.00 88.31 85 LEU A C 1
ATOM 684 O O . LEU A 1 85 ? -1.873 -8.562 18.655 1.00 88.31 85 LEU A O 1
ATOM 688 N N . VAL A 1 86 ? -3.836 -7.965 19.552 1.00 89.06 86 VAL A N 1
ATOM 689 C CA . VAL A 1 86 ? -4.477 -7.642 18.270 1.00 89.06 86 VAL A CA 1
ATOM 690 C C . VAL A 1 86 ? -3.760 -6.477 17.589 1.00 89.06 86 VAL A C 1
ATOM 692 O O . VAL A 1 86 ? -3.485 -6.545 16.393 1.00 89.06 86 VAL A O 1
ATOM 695 N N . VAL A 1 87 ? -3.392 -5.446 18.350 1.00 87.31 87 VAL A N 1
ATOM 696 C CA . VAL A 1 87 ? -2.658 -4.282 17.839 1.00 87.31 87 VAL A CA 1
ATOM 697 C C . VAL A 1 87 ? -1.257 -4.662 17.380 1.00 87.31 87 VAL A C 1
ATOM 699 O O . VAL A 1 87 ? -0.868 -4.301 16.276 1.00 87.31 87 VAL A O 1
ATOM 702 N N . SER A 1 88 ? -0.504 -5.421 18.175 1.00 86.19 88 SER A N 1
ATOM 703 C CA . SER A 1 88 ? 0.851 -5.845 17.799 1.00 86.19 88 SER A CA 1
ATOM 704 C C . SER A 1 88 ? 0.852 -6.739 16.560 1.00 86.19 88 SER A C 1
ATOM 706 O O . SER A 1 88 ? 1.677 -6.542 15.672 1.00 86.19 88 SER A O 1
ATOM 708 N N . HIS A 1 89 ? -0.098 -7.669 16.438 1.00 89.94 89 HIS A N 1
ATOM 709 C CA . HIS A 1 89 ? -0.226 -8.494 15.239 1.00 89.94 89 HIS A CA 1
ATOM 710 C C . HIS A 1 89 ? -0.691 -7.704 14.018 1.00 89.94 89 HIS A C 1
ATOM 712 O O . HIS A 1 89 ? -0.227 -7.985 12.916 1.00 89.94 89 HIS A O 1
ATOM 718 N N . PHE A 1 90 ? -1.581 -6.723 14.196 1.00 89.31 90 PHE A N 1
ATOM 719 C CA . PHE A 1 90 ? -1.959 -5.818 13.115 1.00 89.31 90 PHE A CA 1
ATOM 720 C C . PHE A 1 90 ? -0.748 -5.024 12.634 1.00 89.31 90 PHE A C 1
ATOM 722 O O . PHE A 1 90 ? -0.449 -5.024 11.449 1.00 89.31 90 PHE A O 1
ATOM 729 N N . ARG A 1 91 ? -0.010 -4.420 13.564 1.00 85.75 91 ARG A N 1
ATOM 730 C CA . ARG A 1 91 ? 1.197 -3.634 13.304 1.00 85.75 91 ARG A CA 1
ATOM 731 C C . ARG A 1 91 ? 2.294 -4.441 12.630 1.00 85.75 91 ARG A C 1
ATOM 733 O O . ARG A 1 91 ? 2.881 -3.987 11.656 1.00 85.75 91 ARG A O 1
ATOM 740 N N . TYR A 1 92 ? 2.501 -5.673 13.079 1.00 84.75 92 TYR A N 1
ATOM 741 C CA . TYR A 1 92 ? 3.387 -6.614 12.408 1.00 84.75 92 TYR A CA 1
ATOM 742 C C . TYR A 1 92 ? 2.920 -6.918 10.976 1.00 84.75 92 TYR A C 1
ATOM 744 O O . TYR A 1 92 ? 3.741 -6.944 10.064 1.00 84.75 92 TYR A O 1
ATOM 752 N N . ALA A 1 93 ? 1.611 -7.099 10.761 1.00 85.69 93 ALA A N 1
ATOM 753 C CA . ALA A 1 93 ? 1.048 -7.368 9.437 1.00 85.69 93 ALA A CA 1
ATOM 754 C C . ALA A 1 93 ? 1.260 -6.215 8.440 1.00 85.69 93 ALA A C 1
ATOM 756 O O . ALA A 1 93 ? 1.425 -6.471 7.249 1.00 85.69 93 ALA A O 1
ATOM 757 N N . ILE A 1 94 ? 1.275 -4.970 8.922 1.00 85.06 94 ILE A N 1
ATOM 758 C CA . ILE A 1 94 ? 1.483 -3.754 8.114 1.00 85.06 94 ILE A CA 1
ATOM 759 C C . ILE A 1 94 ? 2.935 -3.245 8.129 1.00 85.06 94 ILE A C 1
ATOM 761 O O . ILE A 1 94 ? 3.231 -2.250 7.479 1.00 85.06 94 ILE A O 1
ATOM 765 N N . GLY A 1 95 ? 3.839 -3.895 8.872 1.00 79.31 95 GLY A N 1
ATOM 766 C CA . GLY A 1 95 ? 5.236 -3.466 9.012 1.00 79.31 95 GLY A CA 1
ATOM 767 C C . GLY A 1 95 ? 5.462 -2.230 9.898 1.00 79.31 95 GLY A C 1
ATOM 768 O O . GLY A 1 95 ? 6.569 -1.703 9.925 1.00 79.31 95 GLY A O 1
ATOM 769 N N . ASP A 1 96 ? 4.454 -1.781 10.652 1.00 70.25 96 ASP A N 1
ATOM 770 C CA . ASP A 1 96 ? 4.517 -0.622 11.557 1.00 70.25 96 ASP A CA 1
ATOM 771 C C . ASP A 1 96 ? 5.124 -1.027 12.912 1.00 70.25 96 ASP A C 1
ATOM 773 O O . ASP A 1 96 ? 4.423 -1.198 13.912 1.00 70.25 96 ASP A O 1
ATOM 777 N N . LEU A 1 97 ? 6.442 -1.234 12.959 1.00 66.75 97 LEU A N 1
ATOM 778 C CA . LEU A 1 97 ? 7.168 -1.633 14.176 1.00 66.75 97 LEU A CA 1
ATOM 779 C C . LEU A 1 97 ? 7.651 -0.444 15.033 1.00 66.75 97 LEU A C 1
ATOM 781 O O . LEU A 1 97 ? 8.291 -0.666 16.057 1.00 66.75 97 LEU A O 1
ATOM 785 N N . GLU A 1 98 ? 7.330 0.799 14.663 1.00 55.50 98 GLU A N 1
ATOM 786 C CA . GLU A 1 98 ? 7.968 2.002 15.230 1.00 55.50 98 GLU A CA 1
ATOM 787 C C . GLU A 1 98 ? 7.498 2.386 16.645 1.00 55.50 98 GLU A C 1
ATOM 789 O O . GLU A 1 98 ? 8.255 2.976 17.412 1.00 55.50 98 GLU A O 1
ATOM 794 N N . LEU A 1 99 ? 6.275 2.026 17.041 1.00 56.12 99 LEU A N 1
ATOM 795 C CA . LEU A 1 99 ? 5.748 2.285 18.386 1.00 56.12 99 LEU A CA 1
ATOM 796 C C . LEU A 1 99 ? 6.006 1.107 19.355 1.00 56.12 99 LEU A C 1
ATOM 798 O O . LEU A 1 99 ? 5.830 -0.057 18.979 1.00 56.12 99 LEU A O 1
ATOM 802 N N . PRO A 1 100 ? 6.355 1.350 20.627 1.00 50.91 100 PRO A N 1
ATOM 803 C CA . PRO A 1 100 ? 6.454 0.280 21.615 1.00 50.91 100 PRO A CA 1
ATOM 804 C C . PRO A 1 100 ? 5.085 -0.400 21.830 1.00 50.91 100 PRO A C 1
ATOM 806 O O . PRO A 1 100 ? 4.041 0.248 21.692 1.00 50.91 100 PRO A O 1
ATOM 809 N N . PRO A 1 101 ? 5.045 -1.715 22.122 1.00 50.38 101 PRO A N 1
ATOM 810 C CA . PRO A 1 101 ? 3.804 -2.392 22.486 1.00 50.38 101 PRO A CA 1
ATOM 811 C C . PRO A 1 101 ? 3.200 -1.755 23.745 1.00 50.38 101 PRO A C 1
ATOM 813 O O . PRO A 1 101 ? 3.918 -1.252 24.606 1.00 50.38 101 PRO A O 1
ATOM 816 N N . LEU A 1 102 ? 1.870 -1.793 23.863 1.00 48.66 102 LEU A N 1
ATOM 817 C CA . LEU A 1 102 ? 1.146 -1.378 25.068 1.00 48.66 102 LEU A CA 1
ATOM 818 C C . LEU A 1 102 ? 1.651 -2.187 26.271 1.00 48.66 102 LEU A C 1
ATOM 820 O O . LEU A 1 102 ? 1.230 -3.328 26.480 1.00 48.66 102 LEU A O 1
ATOM 824 N N . GLY A 1 103 ? 2.561 -1.595 27.038 1.00 47.66 103 GLY A N 1
ATOM 825 C CA . GLY A 1 103 ? 3.127 -2.218 28.225 1.00 47.66 103 GLY A CA 1
ATOM 826 C C . GLY A 1 103 ? 4.580 -1.846 28.462 1.00 47.66 103 GLY A C 1
ATOM 827 O O . GLY A 1 103 ? 5.409 -2.739 28.449 1.00 47.66 103 GLY A O 1
ATOM 828 N N . GLU A 1 104 ? 4.863 -0.556 28.646 1.00 42.19 104 GLU A N 1
ATOM 829 C CA . GLU A 1 104 ? 5.856 0.020 29.572 1.00 42.19 104 GLU A CA 1
ATOM 830 C C . GLU A 1 104 ? 5.987 1.520 29.237 1.00 42.19 104 GLU A C 1
ATOM 832 O O . GLU A 1 104 ? 6.146 1.894 28.083 1.00 42.19 104 GLU A O 1
ATOM 837 N N . ASP A 1 105 ? 5.833 2.373 30.250 1.00 42.78 105 ASP A N 1
ATOM 838 C CA . ASP A 1 105 ? 5.926 3.842 30.221 1.00 42.78 105 ASP A CA 1
ATOM 839 C C . ASP A 1 105 ? 4.822 4.655 29.515 1.00 42.78 105 ASP A C 1
ATOM 841 O O . ASP A 1 105 ? 4.899 5.057 28.358 1.00 42.78 105 ASP A O 1
ATOM 845 N N . ILE A 1 106 ? 3.827 5.047 30.319 1.00 39.50 106 ILE A N 1
ATOM 846 C CA . ILE A 1 106 ? 3.091 6.303 30.129 1.00 39.50 106 ILE A CA 1
ATOM 847 C C . ILE A 1 106 ? 3.854 7.391 30.908 1.00 39.50 106 ILE A C 1
ATOM 849 O O . ILE A 1 106 ? 3.808 7.365 32.142 1.00 39.50 106 ILE A O 1
ATOM 853 N N . PRO A 1 107 ? 4.499 8.390 30.275 1.00 37.94 107 PRO A N 1
ATOM 854 C CA . PRO A 1 107 ? 4.824 9.628 30.963 1.00 37.94 107 PRO A CA 1
ATOM 855 C C . PRO A 1 107 ? 3.561 10.496 31.024 1.00 37.94 107 PRO A C 1
ATOM 857 O O . PRO A 1 107 ? 2.892 10.742 30.022 1.00 37.94 107 PRO A O 1
ATOM 860 N N . ALA A 1 108 ? 3.220 10.938 32.233 1.00 37.97 108 ALA A N 1
ATOM 861 C CA . ALA A 1 108 ? 2.116 11.851 32.524 1.00 37.97 108 ALA A CA 1
ATOM 862 C C . ALA A 1 108 ? 2.205 13.175 31.718 1.00 37.97 108 ALA A C 1
ATOM 864 O O . ALA A 1 108 ? 3.303 13.584 31.334 1.00 37.97 108 ALA A O 1
ATOM 865 N N . PRO A 1 109 ? 1.082 13.888 31.493 1.00 37.72 109 PRO A N 1
ATOM 866 C CA . PRO A 1 109 ? 1.068 15.098 30.676 1.00 37.72 109 PRO A CA 1
ATOM 867 C C . PRO A 1 109 ? 1.798 16.241 31.396 1.00 37.72 109 PRO A C 1
ATOM 869 O O . PRO A 1 109 ? 1.392 16.662 32.481 1.00 37.72 109 PRO A O 1
ATOM 872 N N . ALA A 1 110 ? 2.874 16.754 30.796 1.00 35.03 110 ALA A N 1
ATOM 873 C CA . ALA A 1 110 ? 3.591 17.920 31.301 1.00 35.03 110 ALA A CA 1
ATOM 874 C C . ALA A 1 110 ? 2.920 19.221 30.821 1.00 35.03 110 ALA A C 1
ATOM 876 O O . ALA A 1 110 ? 2.751 19.451 29.625 1.00 35.03 110 ALA A O 1
ATOM 877 N N . LEU A 1 111 ? 2.531 20.058 31.788 1.00 34.91 111 LEU A N 1
ATOM 878 C CA . LEU A 1 111 ? 2.131 21.462 31.619 1.00 34.91 111 LEU A CA 1
ATOM 879 C C . LEU A 1 111 ? 3.263 22.323 31.004 1.00 34.91 111 LEU A C 1
ATOM 881 O O . LEU A 1 111 ? 4.427 21.932 31.092 1.00 34.91 111 LEU A O 1
ATOM 885 N N . PRO A 1 112 ? 2.946 23.498 30.415 1.00 48.44 112 PRO A N 1
ATOM 886 C CA . PRO A 1 112 ? 3.894 24.298 29.639 1.00 48.44 112 PRO A CA 1
ATOM 887 C C . PRO A 1 112 ? 4.687 25.332 30.466 1.00 48.44 112 PRO A C 1
ATOM 889 O O . PRO A 1 112 ? 4.305 25.658 31.588 1.00 48.44 112 PRO A O 1
ATOM 892 N N . GLU A 1 113 ? 5.708 25.893 29.791 1.00 31.84 113 GLU A N 1
ATOM 893 C CA . GLU A 1 113 ? 6.571 27.069 30.083 1.00 31.84 113 GLU A CA 1
ATOM 894 C C . GLU A 1 113 ? 7.902 26.847 30.838 1.00 31.84 113 GLU A C 1
ATOM 896 O O . GLU A 1 113 ? 7.989 25.945 31.669 1.00 31.84 113 GLU A O 1
ATOM 901 N N . PRO A 1 114 ? 8.923 27.733 30.677 1.00 41.38 114 PRO A N 1
ATOM 902 C CA . PRO A 1 114 ? 9.203 28.733 29.622 1.00 41.38 114 PRO A CA 1
ATOM 903 C C . PRO A 1 114 ? 10.656 28.671 29.065 1.00 41.38 114 PRO A C 1
ATOM 905 O O . PRO A 1 114 ? 11.517 27.951 29.565 1.00 41.38 114 PRO A O 1
ATOM 908 N N . ALA A 1 115 ? 10.934 29.467 28.022 1.00 42.66 115 ALA A N 1
ATOM 909 C CA . ALA A 1 115 ? 12.269 29.705 27.446 1.00 42.66 115 ALA A CA 1
ATOM 910 C C . ALA A 1 115 ? 13.245 30.410 28.419 1.00 42.66 115 ALA A C 1
ATOM 912 O O . ALA A 1 115 ? 12.802 31.098 29.343 1.00 42.66 115 ALA A O 1
ATOM 913 N N . PRO A 1 116 ? 14.569 30.323 28.163 1.00 43.56 116 PRO A N 1
ATOM 914 C CA . PRO A 1 116 ? 15.289 31.568 27.862 1.00 43.56 116 PRO A CA 1
ATOM 915 C C . PRO A 1 116 ? 16.411 31.472 26.802 1.00 43.56 116 PRO A C 1
ATOM 917 O O . PRO A 1 116 ? 17.166 30.511 26.720 1.00 43.56 116 PRO A O 1
ATOM 920 N N . GLU A 1 117 ? 16.462 32.543 26.008 1.00 37.47 117 GLU A N 1
ATOM 921 C CA . GLU A 1 117 ? 17.598 33.366 25.557 1.00 37.47 117 GLU A CA 1
ATOM 922 C C . GLU A 1 117 ? 19.018 32.800 25.300 1.00 37.47 117 GLU A C 1
ATOM 924 O O . GLU A 1 117 ? 19.735 32.396 26.205 1.00 37.47 117 GLU A O 1
ATOM 929 N N . VAL A 1 118 ? 19.434 33.009 24.036 1.00 38.84 118 VAL A N 1
ATOM 930 C CA . VAL A 1 118 ? 20.664 33.678 23.541 1.00 38.84 118 VAL A CA 1
ATOM 931 C C . VAL A 1 118 ? 22.030 33.152 24.012 1.00 38.84 118 VAL A C 1
ATOM 933 O O . VAL A 1 118 ? 22.391 33.283 25.171 1.00 38.84 118 VAL A O 1
ATOM 936 N N . LEU A 1 119 ? 22.870 32.738 23.051 1.00 36.69 119 LEU A N 1
ATOM 937 C CA . LEU A 1 119 ? 24.149 33.406 22.743 1.00 36.69 119 LEU A CA 1
ATOM 938 C C . LEU A 1 119 ? 24.790 32.818 21.477 1.00 36.69 119 LEU A C 1
ATOM 940 O O . LEU A 1 119 ? 25.186 31.658 21.417 1.00 36.69 119 LEU A O 1
ATOM 944 N N . ALA A 1 120 ? 24.874 33.675 20.463 1.00 40.94 120 ALA A N 1
ATOM 945 C CA . ALA A 1 120 ? 25.636 33.488 19.243 1.00 40.94 120 ALA A CA 1
ATOM 946 C C . ALA A 1 120 ? 27.148 33.546 19.513 1.00 40.94 120 ALA A C 1
ATOM 948 O O . ALA A 1 120 ? 27.609 34.326 20.349 1.00 40.94 120 ALA A O 1
ATOM 949 N N . SER A 1 121 ? 27.924 32.787 18.742 1.00 37.94 121 SER A N 1
ATOM 950 C CA . SER A 1 121 ? 29.309 33.120 18.393 1.00 37.94 121 SER A CA 1
ATOM 951 C C . SER A 1 121 ? 29.634 32.518 17.024 1.00 37.94 121 SER A C 1
ATOM 953 O O . SER A 1 121 ? 29.548 31.308 16.827 1.00 37.94 121 SER A O 1
ATOM 955 N N . GLU A 1 122 ? 29.924 33.415 16.082 1.00 39.28 122 GLU A N 1
ATOM 956 C CA . GLU A 1 122 ? 30.547 33.181 14.777 1.00 39.28 122 GLU A CA 1
ATOM 957 C C . GLU A 1 122 ? 31.940 32.548 14.920 1.00 39.28 122 GLU A C 1
ATOM 959 O O . GLU A 1 122 ? 32.638 32.850 15.880 1.00 39.28 122 GLU A O 1
ATOM 964 N N . GLU A 1 123 ? 32.357 31.739 13.938 1.00 32.38 123 GLU A N 1
ATOM 965 C CA . GLU A 1 123 ? 33.595 31.946 13.152 1.00 32.38 123 GLU A CA 1
ATOM 966 C C . GLU A 1 123 ? 33.814 30.784 12.150 1.00 32.38 123 GLU A C 1
ATOM 968 O O . GLU A 1 123 ? 34.190 29.669 12.499 1.00 32.38 123 GLU A O 1
ATOM 973 N N . THR A 1 124 ? 33.597 31.061 10.863 1.00 38.50 124 THR A N 1
ATOM 974 C CA . THR A 1 124 ? 34.389 30.523 9.727 1.00 38.50 124 THR A CA 1
ATOM 975 C C . THR A 1 124 ? 35.527 31.522 9.436 1.00 38.50 124 THR A C 1
ATOM 977 O O . THR A 1 124 ? 35.330 32.671 9.838 1.00 38.50 124 THR A O 1
ATOM 980 N N . PRO A 1 125 ? 36.628 31.246 8.681 1.00 49.97 125 PRO A N 1
ATOM 981 C CA . PRO A 1 125 ? 36.810 30.214 7.634 1.00 49.97 125 PRO A CA 1
ATOM 982 C C . PRO A 1 125 ? 38.245 29.603 7.515 1.00 49.97 125 PRO A C 1
ATOM 984 O O . PRO A 1 125 ? 39.171 30.063 8.171 1.00 49.97 125 PRO A O 1
ATOM 987 N N . ALA A 1 126 ? 38.450 28.612 6.623 1.00 32.31 126 ALA A N 1
ATOM 988 C CA . ALA A 1 126 ? 39.543 28.557 5.613 1.00 32.31 126 ALA A CA 1
ATOM 989 C C . ALA A 1 126 ? 39.820 27.133 5.055 1.00 32.31 126 ALA A C 1
ATOM 991 O O . ALA A 1 126 ? 40.222 26.224 5.772 1.00 32.31 126 ALA A O 1
ATOM 992 N N . MET A 1 127 ? 39.691 26.991 3.730 1.00 38.06 127 MET A N 1
ATOM 993 C CA . MET A 1 127 ? 40.447 26.061 2.857 1.00 38.06 127 MET A CA 1
ATOM 994 C C . MET A 1 127 ? 41.865 26.647 2.586 1.00 38.06 127 MET A C 1
ATOM 996 O O . MET A 1 127 ? 41.979 27.859 2.797 1.00 38.06 127 MET A O 1
ATOM 1000 N N . PRO A 1 128 ? 42.923 25.938 2.074 1.00 45.41 128 PRO A N 1
ATOM 1001 C CA . PRO A 1 128 ? 42.870 24.960 0.961 1.00 45.41 128 PRO A CA 1
ATOM 1002 C C . PRO A 1 128 ? 43.941 23.820 0.852 1.00 45.41 128 PRO A C 1
ATOM 1004 O O . PRO A 1 128 ? 45.006 23.851 1.452 1.00 45.41 128 PRO A O 1
ATOM 1007 N N . ALA A 1 129 ? 43.621 22.863 -0.037 1.00 41.28 129 ALA A N 1
ATOM 1008 C CA . ALA A 1 129 ? 44.446 22.081 -0.988 1.00 41.28 129 ALA A CA 1
ATOM 1009 C C . ALA A 1 129 ? 45.748 21.347 -0.569 1.00 41.28 129 ALA A C 1
ATOM 1011 O O . ALA A 1 129 ? 46.787 21.974 -0.395 1.00 41.28 129 ALA A O 1
ATOM 1012 N N . HIS A 1 130 ? 45.754 20.010 -0.708 1.00 34.44 130 HIS A N 1
ATOM 1013 C CA . HIS A 1 130 ? 46.644 19.303 -1.652 1.00 34.44 130 HIS A CA 1
ATOM 1014 C C . HIS A 1 130 ? 46.119 17.887 -1.971 1.00 34.44 130 HIS A C 1
ATOM 1016 O O . HIS A 1 130 ? 45.591 17.196 -1.108 1.00 34.44 130 HIS A O 1
ATOM 1022 N N . LEU A 1 131 ? 46.278 17.502 -3.239 1.00 40.16 131 LEU A N 1
ATOM 1023 C CA . LEU A 1 131 ? 46.040 16.196 -3.858 1.00 40.16 131 LEU A CA 1
ATOM 1024 C C . LEU A 1 131 ? 46.865 15.066 -3.225 1.00 40.16 131 LEU A C 1
ATOM 1026 O O . LEU A 1 131 ? 48.086 15.189 -3.203 1.00 40.16 131 LEU A O 1
ATOM 1030 N N . GLU A 1 132 ? 46.246 13.930 -2.905 1.00 37.53 132 GLU A N 1
ATOM 1031 C CA . GLU A 1 132 ? 46.869 12.608 -3.067 1.00 37.53 132 GLU A CA 1
ATOM 1032 C C . GLU A 1 132 ? 45.826 11.625 -3.626 1.00 37.53 132 GLU A C 1
ATOM 1034 O O . GLU A 1 132 ? 44.690 11.553 -3.160 1.00 37.53 132 GLU A O 1
ATOM 1039 N N . MET A 1 133 ? 46.216 10.964 -4.717 1.00 38.25 133 MET A N 1
ATOM 1040 C CA . MET A 1 133 ? 45.481 9.926 -5.438 1.00 38.25 133 MET A CA 1
ATOM 1041 C C . MET A 1 133 ? 45.711 8.542 -4.810 1.00 38.25 133 MET A C 1
ATOM 1043 O O . MET A 1 133 ? 46.702 8.349 -4.116 1.00 38.25 133 MET A O 1
ATOM 1047 N N . GLU A 1 134 ? 44.853 7.599 -5.232 1.00 35.38 134 GLU A N 1
ATOM 1048 C CA . GLU A 1 134 ? 44.922 6.120 -5.148 1.00 35.38 134 GLU A CA 1
ATOM 1049 C C . GLU A 1 134 ? 44.159 5.435 -3.990 1.00 35.38 134 GLU A C 1
ATOM 1051 O O . GLU A 1 134 ? 44.040 5.986 -2.901 1.00 35.38 134 GLU A O 1
ATOM 1056 N N . PRO A 1 135 ? 43.687 4.182 -4.176 1.00 41.38 135 PRO A N 1
ATOM 1057 C CA . PRO A 1 135 ? 42.657 3.718 -5.122 1.00 41.38 135 PRO A CA 1
ATOM 1058 C C . PRO A 1 135 ? 41.536 2.928 -4.383 1.00 41.38 135 PRO A C 1
ATOM 1060 O O . PRO A 1 135 ? 41.689 2.591 -3.207 1.00 41.38 135 PRO A O 1
ATOM 1063 N N . PRO A 1 136 ? 40.390 2.599 -5.017 1.00 40.28 136 PRO A N 1
ATOM 1064 C CA . PRO A 1 136 ? 39.282 1.950 -4.317 1.00 40.28 136 PRO A CA 1
ATOM 1065 C C . PRO A 1 136 ? 39.555 0.454 -4.095 1.00 40.28 136 PRO A C 1
ATOM 1067 O O . PRO A 1 136 ? 39.871 -0.280 -5.032 1.00 40.28 136 PRO A O 1
ATOM 1070 N N . ALA A 1 137 ? 39.389 -0.003 -2.854 1.00 32.31 137 ALA A N 1
ATOM 1071 C CA . ALA A 1 137 ? 39.274 -1.418 -2.508 1.00 32.31 137 ALA A CA 1
ATOM 1072 C C . ALA A 1 137 ? 37.782 -1.805 -2.393 1.00 32.31 137 ALA A C 1
ATOM 1074 O O . ALA A 1 137 ? 36.947 -0.945 -2.110 1.00 32.31 137 ALA A O 1
ATOM 1075 N N . PRO A 1 138 ? 37.433 -3.066 -2.688 1.00 38.16 138 PRO A N 1
ATOM 1076 C CA . PRO A 1 138 ? 36.199 -3.423 -3.373 1.00 38.16 138 PRO A CA 1
ATOM 1077 C C . PRO A 1 138 ? 34.981 -3.434 -2.450 1.00 38.16 138 PRO A C 1
ATOM 1079 O O . PRO A 1 138 ? 35.047 -3.872 -1.303 1.00 38.16 138 PRO A O 1
ATOM 1082 N N . LEU A 1 139 ? 33.856 -2.988 -3.011 1.00 33.28 139 LEU A N 1
ATOM 1083 C CA . LEU A 1 139 ? 32.520 -3.133 -2.448 1.00 33.28 139 LEU A CA 1
ATOM 1084 C C . LEU A 1 139 ? 32.245 -4.612 -2.169 1.00 33.28 139 LEU A C 1
ATOM 1086 O O . LEU A 1 139 ? 32.261 -5.441 -3.078 1.00 33.28 139 LEU A O 1
ATOM 1090 N N . ALA A 1 140 ? 32.000 -4.925 -0.899 1.00 35.12 140 ALA A N 1
ATOM 1091 C CA . ALA A 1 140 ? 31.404 -6.186 -0.511 1.00 35.12 140 ALA A CA 1
ATOM 1092 C C . ALA A 1 140 ? 29.966 -6.212 -1.036 1.00 35.12 140 ALA A C 1
ATOM 1094 O O . ALA A 1 140 ? 29.136 -5.382 -0.659 1.00 35.12 140 ALA A O 1
ATOM 1095 N N . GLU A 1 141 ? 29.716 -7.169 -1.925 1.00 41.16 141 GLU A N 1
ATOM 1096 C CA . GLU A 1 141 ? 28.405 -7.622 -2.368 1.00 41.16 141 GLU A CA 1
ATOM 1097 C C . GLU A 1 141 ? 27.441 -7.690 -1.177 1.00 41.16 141 GLU A C 1
ATOM 1099 O O . GLU A 1 141 ? 27.570 -8.539 -0.294 1.00 41.16 141 GLU A O 1
ATOM 1104 N N . THR A 1 142 ? 26.473 -6.779 -1.138 1.00 35.31 142 THR A N 1
ATOM 1105 C CA . THR A 1 142 ? 25.302 -6.918 -0.273 1.00 35.31 142 THR A CA 1
ATOM 1106 C C . THR A 1 142 ? 24.159 -7.377 -1.158 1.00 35.31 142 THR A C 1
ATOM 1108 O O . THR A 1 142 ? 23.811 -6.724 -2.138 1.00 35.31 142 THR A O 1
ATOM 1111 N N . GLY A 1 143 ? 23.687 -8.583 -0.844 1.00 33.09 143 GLY A N 1
ATOM 1112 C CA . GLY A 1 143 ? 22.787 -9.410 -1.629 1.00 33.09 143 GLY A CA 1
ATOM 1113 C C . GLY A 1 143 ? 21.656 -8.644 -2.296 1.00 33.09 143 GLY A C 1
ATOM 1114 O O . GLY A 1 143 ? 20.768 -8.098 -1.647 1.00 33.09 143 GLY A O 1
ATOM 1115 N N . GLN A 1 144 ? 21.672 -8.698 -3.621 1.00 36.06 144 GLN A N 1
ATOM 1116 C CA . GLN A 1 144 ? 20.517 -8.466 -4.461 1.00 36.06 144 GLN A CA 1
ATOM 1117 C C . GLN A 1 144 ? 19.518 -9.598 -4.176 1.00 36.06 144 GLN A C 1
ATOM 1119 O O . GLN A 1 144 ? 19.568 -10.663 -4.789 1.00 36.06 144 GLN A O 1
ATOM 1124 N N . GLU A 1 145 ? 18.636 -9.402 -3.194 1.00 34.06 145 GLU A N 1
ATOM 1125 C CA . GLU A 1 145 ? 17.468 -10.260 -3.012 1.00 34.06 145 GLU A CA 1
ATOM 1126 C C . GLU A 1 145 ? 16.516 -10.019 -4.188 1.00 34.06 145 GLU A C 1
ATOM 1128 O O . GLU A 1 145 ? 15.644 -9.147 -4.188 1.00 34.06 145 GLU A O 1
ATOM 1133 N N . THR A 1 146 ? 16.729 -10.799 -5.246 1.00 36.38 146 THR A N 1
ATOM 1134 C CA . THR A 1 146 ? 15.753 -11.034 -6.301 1.00 36.38 146 THR A CA 1
ATOM 1135 C C . THR A 1 146 ? 14.510 -11.642 -5.666 1.00 36.38 146 THR A C 1
ATOM 1137 O O . THR A 1 146 ? 14.461 -12.841 -5.384 1.00 36.38 146 THR A O 1
ATOM 1140 N N . PHE A 1 147 ? 13.491 -10.817 -5.439 1.00 38.62 147 PHE A N 1
ATOM 1141 C CA . PHE A 1 147 ? 12.154 -11.311 -5.149 1.00 38.62 147 PHE A CA 1
ATOM 1142 C C . PHE A 1 147 ? 11.673 -12.100 -6.366 1.00 38.62 147 PHE A C 1
ATOM 1144 O O . PHE A 1 147 ? 11.501 -11.554 -7.456 1.00 38.62 147 PHE A O 1
ATOM 1151 N N . ALA A 1 148 ? 11.481 -13.403 -6.176 1.00 35.69 148 ALA A N 1
ATOM 1152 C CA . ALA A 1 148 ? 10.877 -14.289 -7.156 1.00 35.69 148 ALA A CA 1
ATOM 1153 C C . ALA A 1 148 ? 9.394 -13.920 -7.343 1.00 35.69 148 ALA A C 1
ATOM 1155 O O . ALA A 1 148 ? 8.503 -14.531 -6.755 1.00 35.69 148 ALA A O 1
ATOM 1156 N N . ALA A 1 149 ? 9.130 -12.902 -8.160 1.00 33.66 149 ALA A N 1
ATOM 1157 C CA . ALA A 1 149 ? 7.834 -12.703 -8.787 1.00 33.66 149 ALA A CA 1
ATOM 1158 C C . ALA A 1 149 ? 7.754 -13.601 -10.030 1.00 33.66 149 ALA A C 1
ATOM 1160 O O . ALA A 1 149 ? 8.718 -13.730 -10.787 1.00 33.66 149 ALA A O 1
ATOM 1161 N N . ALA A 1 150 ? 6.606 -14.253 -10.227 1.00 30.64 150 ALA A N 1
ATOM 1162 C CA . ALA A 1 150 ? 6.314 -15.016 -11.437 1.00 30.64 150 ALA A CA 1
ATOM 1163 C C . ALA A 1 150 ? 6.583 -14.163 -12.696 1.00 30.64 150 ALA A C 1
ATOM 1165 O O . ALA A 1 150 ? 6.388 -12.948 -12.640 1.00 30.64 150 ALA A O 1
ATOM 1166 N N . PRO A 1 151 ? 7.004 -14.762 -13.829 1.00 34.81 151 PRO A N 1
ATOM 1167 C CA . PRO A 1 151 ? 7.356 -14.010 -15.025 1.00 34.81 151 PRO A CA 1
ATOM 1168 C C . PRO A 1 151 ? 6.094 -13.366 -15.602 1.00 34.81 151 PRO A C 1
ATOM 1170 O O . PRO A 1 151 ? 5.326 -13.994 -16.330 1.00 34.81 151 PRO A O 1
ATOM 1173 N N . ILE A 1 152 ? 5.863 -12.105 -15.252 1.00 43.28 152 ILE A N 1
ATOM 1174 C CA . ILE A 1 152 ? 4.958 -11.239 -15.994 1.00 43.28 152 ILE A CA 1
ATOM 1175 C C . ILE A 1 152 ? 5.730 -10.884 -17.260 1.00 43.28 152 ILE A C 1
ATOM 1177 O O . ILE A 1 152 ? 6.855 -10.390 -17.180 1.00 43.28 152 ILE A O 1
ATOM 1181 N N . ALA A 1 153 ? 5.170 -11.218 -18.425 1.00 45.81 153 ALA A N 1
ATOM 1182 C CA . ALA A 1 153 ? 5.757 -10.838 -19.702 1.00 45.81 153 ALA A CA 1
ATOM 1183 C C . ALA A 1 153 ? 6.050 -9.332 -19.670 1.00 45.81 153 ALA A C 1
ATOM 1185 O O . ALA A 1 153 ? 5.148 -8.550 -19.368 1.00 45.81 153 ALA A O 1
ATOM 1186 N N . ALA A 1 154 ? 7.306 -8.947 -19.915 1.00 53.44 154 ALA A N 1
ATOM 1187 C CA . ALA A 1 154 ? 7.679 -7.544 -20.010 1.00 53.44 154 ALA A CA 1
ATOM 1188 C C . ALA A 1 154 ? 6.746 -6.882 -21.035 1.00 53.44 154 ALA A C 1
ATOM 1190 O O . ALA A 1 154 ? 6.666 -7.332 -22.181 1.00 53.44 154 ALA A O 1
ATOM 1191 N N . GLY A 1 155 ? 5.976 -5.890 -20.582 1.00 59.81 155 GLY A N 1
ATOM 1192 C CA . GLY A 1 155 ? 5.109 -5.104 -21.453 1.00 59.81 155 GLY A CA 1
ATOM 1193 C C . GLY A 1 155 ? 5.933 -4.408 -22.533 1.00 59.81 155 GLY A C 1
ATOM 1194 O O . GLY A 1 155 ? 7.155 -4.283 -22.430 1.00 59.81 155 GLY A O 1
ATOM 1195 N N . SER A 1 156 ? 5.272 -3.960 -23.591 1.00 76.94 156 SER A N 1
ATOM 1196 C CA . SER A 1 156 ? 5.937 -3.152 -24.613 1.00 76.94 156 SER A CA 1
ATOM 1197 C C . SER A 1 156 ? 6.456 -1.835 -24.019 1.00 76.94 156 SER A C 1
ATOM 1199 O O . SER A 1 156 ? 5.875 -1.268 -23.096 1.00 76.94 156 SER A O 1
ATOM 1201 N N . GLU A 1 157 ? 7.541 -1.306 -24.578 1.00 82.19 157 GLU A N 1
ATOM 1202 C CA . GLU A 1 157 ? 8.146 -0.027 -24.174 1.00 82.19 157 GLU A CA 1
ATOM 1203 C C . GLU A 1 157 ? 7.138 1.138 -24.176 1.00 82.19 157 GLU A C 1
ATOM 1205 O O . GLU A 1 157 ? 7.176 2.016 -23.316 1.00 82.19 157 GLU A O 1
ATOM 1210 N N . SER A 1 158 ? 6.182 1.116 -25.111 1.00 82.62 158 SER A N 1
ATOM 1211 C CA . SER A 1 158 ? 5.081 2.081 -25.180 1.00 82.62 158 SER A CA 1
ATOM 1212 C C . SER A 1 158 ? 4.062 1.926 -24.051 1.00 82.62 158 SER A C 1
ATOM 1214 O O . SER A 1 158 ? 3.513 2.920 -23.583 1.00 82.62 158 SER A O 1
ATOM 1216 N N . GLU A 1 159 ? 3.800 0.695 -23.602 1.00 85.69 159 GLU A N 1
ATOM 1217 C CA . GLU A 1 159 ? 2.931 0.449 -22.445 1.00 85.69 159 GLU A CA 1
ATOM 1218 C C . GLU A 1 159 ? 3.593 0.935 -21.156 1.00 85.69 159 GLU A C 1
ATOM 1220 O O . GLU A 1 159 ? 2.898 1.455 -20.286 1.00 85.69 159 GLU A O 1
ATOM 1225 N N . PHE A 1 160 ? 4.921 0.827 -21.054 1.00 86.94 160 PHE A N 1
ATOM 1226 C CA . PHE A 1 160 ? 5.673 1.358 -19.920 1.00 86.94 160 PHE A CA 1
ATOM 1227 C C . PHE A 1 160 ? 5.609 2.883 -19.839 1.00 86.94 160 PHE A C 1
ATOM 1229 O O . PHE A 1 160 ? 5.308 3.421 -18.775 1.00 86.94 160 PHE A O 1
ATOM 1236 N N . ALA A 1 161 ? 5.805 3.585 -20.958 1.00 87.62 161 ALA A N 1
ATOM 1237 C CA . ALA A 1 161 ? 5.663 5.040 -20.996 1.00 87.62 161 ALA A CA 1
ATOM 1238 C C . ALA A 1 161 ? 4.248 5.498 -20.601 1.00 87.62 161 ALA A C 1
ATOM 1240 O O . ALA A 1 161 ? 4.095 6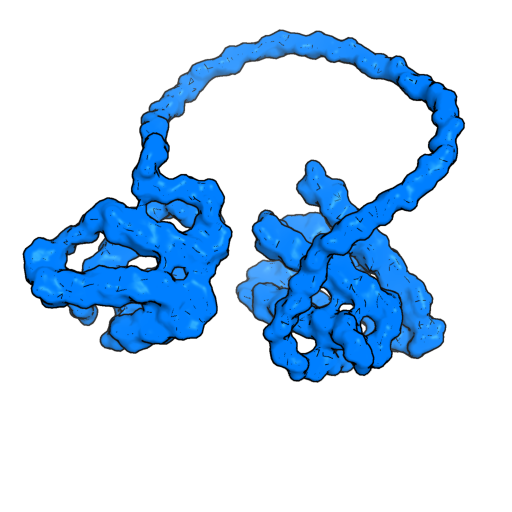.360 -19.737 1.00 87.62 161 ALA A O 1
ATOM 1241 N N . ALA A 1 162 ? 3.210 4.858 -21.151 1.00 88.38 162 ALA A N 1
ATOM 1242 C CA . ALA A 1 162 ? 1.824 5.162 -20.794 1.00 88.38 162 ALA A CA 1
ATOM 1243 C C . ALA A 1 162 ? 1.521 4.873 -19.312 1.00 88.38 162 ALA A C 1
ATOM 1245 O O . ALA A 1 162 ? 0.760 5.597 -18.668 1.00 88.38 162 ALA A O 1
ATOM 1246 N N . LEU A 1 163 ? 2.121 3.819 -18.751 1.00 89.56 163 LEU A N 1
ATOM 1247 C CA . LEU A 1 163 ? 1.974 3.479 -17.341 1.00 89.56 163 LEU A CA 1
ATOM 1248 C C . LEU A 1 163 ? 2.675 4.495 -16.430 1.00 89.56 163 LEU A C 1
ATOM 1250 O O . LEU A 1 163 ? 2.116 4.852 -15.394 1.00 89.56 163 LEU A O 1
ATOM 1254 N N . MET A 1 164 ? 3.852 4.985 -16.826 1.00 90.44 164 MET A N 1
ATOM 1255 C CA . MET A 1 164 ? 4.562 6.055 -16.124 1.00 90.44 164 MET A CA 1
ATOM 1256 C C . MET A 1 164 ? 3.760 7.356 -16.120 1.00 90.44 164 MET A C 1
ATOM 1258 O O . MET A 1 164 ? 3.596 7.948 -15.058 1.00 90.44 164 MET A O 1
ATOM 1262 N N . GLU A 1 165 ? 3.195 7.772 -17.255 1.00 90.44 165 GLU A N 1
ATOM 1263 C CA . GLU A 1 165 ? 2.321 8.955 -17.320 1.00 90.44 165 GLU A CA 1
ATOM 1264 C C . GLU A 1 165 ? 1.098 8.795 -16.410 1.00 90.44 165 GLU A C 1
ATOM 1266 O O . GLU A 1 165 ? 0.835 9.653 -15.565 1.00 90.44 165 GLU A O 1
ATOM 1271 N N . LYS A 1 166 ? 0.415 7.644 -16.486 1.00 89.44 166 LYS A N 1
ATOM 1272 C CA . LYS A 1 166 ? -0.723 7.337 -15.611 1.00 89.44 166 LYS A CA 1
ATOM 1273 C C . LYS A 1 166 ? -0.331 7.349 -14.129 1.00 89.44 166 LYS A C 1
ATOM 1275 O O . LYS A 1 166 ? -1.127 7.751 -13.281 1.00 89.44 166 LYS A O 1
ATOM 1280 N N . PHE A 1 167 ? 0.883 6.907 -13.801 1.00 90.75 167 PHE A N 1
ATOM 1281 C CA . PHE A 1 167 ? 1.397 6.952 -12.437 1.00 90.75 167 PHE A CA 1
ATOM 1282 C C . PHE A 1 167 ? 1.609 8.389 -11.959 1.00 90.75 167 PHE A C 1
ATOM 1284 O O . PHE A 1 167 ? 1.155 8.732 -10.869 1.00 90.75 167 PHE A O 1
ATOM 1291 N N . VAL A 1 168 ? 2.221 9.248 -12.780 1.00 90.44 168 VAL A N 1
ATOM 1292 C CA . VAL A 1 168 ? 2.387 10.672 -12.453 1.00 90.44 168 VAL A CA 1
ATOM 1293 C C . VAL A 1 168 ? 1.030 11.353 -12.259 1.00 90.44 168 VAL A C 1
ATOM 1295 O O . VAL A 1 168 ? 0.842 12.057 -11.269 1.00 90.44 168 VAL A O 1
ATOM 1298 N N . GLU A 1 169 ? 0.059 11.097 -13.135 1.00 89.94 169 GLU A N 1
ATOM 1299 C CA . GLU A 1 169 ? -1.301 11.636 -13.002 1.00 89.94 169 GLU A CA 1
ATOM 1300 C C . GLU A 1 169 ? -1.994 11.161 -11.717 1.00 89.94 169 GLU A C 1
ATOM 1302 O O . GLU A 1 169 ? -2.633 11.952 -11.016 1.00 89.94 169 GLU A O 1
ATOM 1307 N N . ALA A 1 170 ? -1.855 9.878 -11.369 1.00 87.25 170 ALA A N 1
ATOM 1308 C CA . ALA A 1 170 ? -2.416 9.322 -10.139 1.00 87.25 170 ALA A CA 1
ATOM 1309 C C . ALA A 1 170 ? -1.774 9.929 -8.882 1.00 87.25 170 ALA A C 1
ATOM 1311 O O . ALA A 1 170 ? -2.475 10.195 -7.905 1.00 87.25 170 ALA A O 1
ATOM 1312 N N . MET A 1 171 ? -0.465 10.194 -8.926 1.00 86.69 171 MET A N 1
ATOM 1313 C CA . MET A 1 171 ? 0.270 10.869 -7.855 1.00 86.69 171 MET A CA 1
ATOM 1314 C C . MET A 1 171 ? -0.178 12.327 -7.698 1.00 86.69 171 MET A C 1
ATOM 1316 O O . MET A 1 171 ? -0.474 12.755 -6.587 1.00 86.69 171 MET A O 1
ATOM 1320 N N . GLN A 1 172 ? -0.319 13.071 -8.799 1.00 86.44 172 GLN A N 1
ATOM 1321 C CA . GLN A 1 172 ? -0.749 14.477 -8.778 1.00 86.44 172 GLN A CA 1
ATOM 1322 C C . GLN A 1 172 ? -2.216 14.660 -8.361 1.00 86.44 172 GLN A C 1
ATOM 1324 O O . GLN A 1 172 ? -2.563 15.653 -7.725 1.00 86.44 172 GLN A O 1
ATOM 1329 N N . SER A 1 173 ? -3.088 13.720 -8.732 1.00 85.06 173 SER A N 1
ATOM 1330 C CA . SER A 1 173 ? -4.515 13.767 -8.390 1.00 85.06 173 SER A CA 1
ATOM 1331 C C . SER A 1 173 ? -4.836 13.226 -6.996 1.00 85.06 173 SER A C 1
ATOM 1333 O O . SER A 1 173 ? -5.978 13.357 -6.557 1.00 85.06 173 SER A O 1
ATOM 1335 N N . GLY A 1 174 ? -3.864 12.619 -6.302 1.00 81.88 174 GLY A N 1
ATOM 1336 C CA . GLY A 1 174 ? -4.106 11.932 -5.032 1.00 81.88 174 GLY A CA 1
ATOM 1337 C C . GLY A 1 174 ? -5.059 10.742 -5.181 1.00 81.88 174 GLY A C 1
ATOM 1338 O O . GLY A 1 174 ? -5.847 10.463 -4.281 1.00 81.88 174 GLY A O 1
ATOM 1339 N N . SER A 1 175 ? -5.040 10.073 -6.339 1.00 84.88 175 SER A N 1
ATOM 1340 C CA . SER A 1 175 ? -5.948 8.964 -6.636 1.00 84.88 175 SER A CA 1
ATOM 1341 C C . SER A 1 175 ? -5.687 7.768 -5.717 1.00 84.88 175 SER A C 1
ATOM 1343 O O . SER A 1 175 ? -4.540 7.366 -5.517 1.00 84.88 175 SER A O 1
ATOM 1345 N N . GLU A 1 176 ? -6.756 7.128 -5.236 1.00 80.50 176 GLU A N 1
ATOM 1346 C CA . GLU A 1 176 ? -6.678 5.876 -4.466 1.00 80.50 176 GLU A CA 1
ATOM 1347 C C . GLU A 1 176 ? -6.061 4.722 -5.284 1.00 80.50 176 GLU A C 1
ATOM 1349 O O . GLU A 1 176 ? -5.586 3.736 -4.725 1.00 80.50 176 GLU A O 1
ATOM 1354 N N . GLU A 1 177 ? -6.009 4.846 -6.616 1.00 82.88 177 GLU A N 1
ATOM 1355 C CA . GLU A 1 177 ? -5.403 3.849 -7.506 1.00 82.88 177 GLU A CA 1
ATOM 1356 C C . GLU A 1 177 ? -3.866 3.929 -7.573 1.00 82.88 177 GLU A C 1
ATOM 1358 O O . GLU A 1 177 ? -3.236 3.045 -8.163 1.00 82.88 177 GLU A O 1
ATOM 1363 N N . ARG A 1 178 ? -3.240 4.958 -6.977 1.00 84.81 178 ARG A N 1
ATOM 1364 C CA . ARG A 1 178 ? -1.790 5.214 -7.086 1.00 84.81 178 ARG A CA 1
ATOM 1365 C C . ARG A 1 178 ? -0.929 4.031 -6.649 1.00 84.81 178 ARG A C 1
ATOM 1367 O O . ARG A 1 178 ? 0.065 3.737 -7.304 1.00 84.81 178 ARG A O 1
ATOM 1374 N N . GLU A 1 179 ? -1.334 3.312 -5.603 1.00 85.31 179 GLU A N 1
ATOM 1375 C CA . GLU A 1 179 ? -0.612 2.134 -5.107 1.00 85.31 179 GLU A CA 1
ATOM 1376 C C . GLU A 1 179 ? -0.701 0.959 -6.090 1.00 85.31 179 GLU A C 1
ATOM 1378 O O . GLU A 1 179 ? 0.291 0.282 -6.350 1.00 85.31 179 GLU A O 1
ATOM 1383 N N . GLY A 1 180 ? -1.867 0.741 -6.705 1.00 87.44 180 GLY A N 1
ATOM 1384 C CA . GLY A 1 180 ? -2.030 -0.292 -7.732 1.00 87.44 180 GLY A CA 1
ATOM 1385 C C . GLY A 1 180 ? -1.209 0.006 -8.990 1.00 87.44 180 GLY A C 1
ATOM 1386 O O . GLY A 1 180 ? -0.614 -0.895 -9.591 1.00 87.44 180 GLY A O 1
ATOM 1387 N N . ILE A 1 181 ? -1.129 1.284 -9.368 1.00 89.50 181 ILE A N 1
ATOM 1388 C CA . ILE A 1 181 ? -0.324 1.732 -10.507 1.00 89.50 181 ILE A CA 1
ATOM 1389 C C . ILE A 1 181 ? 1.174 1.637 -10.176 1.00 89.50 181 ILE A C 1
ATOM 1391 O O . ILE A 1 181 ? 1.926 1.113 -10.994 1.00 89.50 181 ILE A O 1
ATOM 1395 N N . LEU A 1 182 ? 1.598 2.020 -8.966 1.00 89.75 182 LEU A N 1
ATOM 1396 C CA . LEU A 1 182 ? 2.969 1.844 -8.468 1.00 89.75 182 LEU A CA 1
ATOM 1397 C C . LEU A 1 182 ? 3.424 0.383 -8.581 1.00 89.75 182 LEU A C 1
ATOM 1399 O O . LEU A 1 182 ? 4.485 0.106 -9.138 1.00 89.75 182 LEU A O 1
ATOM 1403 N N . GLN A 1 183 ? 2.611 -0.561 -8.096 1.00 88.38 183 GLN A N 1
ATOM 1404 C CA . GLN A 1 183 ? 2.926 -1.992 -8.183 1.00 88.38 183 GLN A CA 1
ATOM 1405 C C . GLN A 1 183 ? 3.052 -2.462 -9.635 1.00 88.38 183 GLN A C 1
ATOM 1407 O O . GLN A 1 183 ? 3.915 -3.278 -9.957 1.00 88.38 183 GLN A O 1
ATOM 1412 N N . SER A 1 184 ? 2.236 -1.905 -10.531 1.00 88.06 184 SER A N 1
ATOM 1413 C CA . SER A 1 184 ? 2.318 -2.192 -11.964 1.00 88.06 184 SER A CA 1
ATOM 1414 C C . SER A 1 184 ? 3.615 -1.648 -12.582 1.00 88.06 184 SER A C 1
ATOM 1416 O O . SER A 1 184 ? 4.251 -2.351 -13.369 1.00 88.06 184 SER A O 1
ATOM 1418 N N . VAL A 1 185 ? 4.042 -0.434 -12.203 1.00 89.38 185 VAL A N 1
ATOM 1419 C CA . VAL A 1 185 ? 5.313 0.172 -12.646 1.00 89.38 185 VAL A CA 1
ATOM 1420 C C . VAL A 1 185 ? 6.495 -0.662 -12.152 1.00 89.38 185 VAL A C 1
ATOM 1422 O O . VAL A 1 185 ? 7.358 -1.039 -12.943 1.00 89.38 185 VAL A O 1
ATOM 1425 N N . LEU A 1 186 ? 6.503 -1.027 -10.867 1.00 89.69 186 LEU A N 1
ATOM 1426 C CA . LEU A 1 186 ? 7.535 -1.880 -10.277 1.00 89.69 186 LEU A CA 1
ATOM 1427 C C . LEU A 1 186 ? 7.612 -3.243 -10.975 1.00 89.69 186 LEU A C 1
ATOM 1429 O O . LEU A 1 186 ? 8.707 -3.723 -11.268 1.00 89.69 186 LEU A O 1
ATOM 1433 N N . ALA A 1 187 ? 6.469 -3.865 -11.272 1.00 87.06 187 ALA A N 1
ATOM 1434 C CA . ALA A 1 187 ? 6.424 -5.136 -11.985 1.00 87.06 187 ALA A CA 1
ATOM 1435 C C . ALA A 1 187 ? 7.034 -5.033 -13.393 1.00 87.06 187 ALA A C 1
ATOM 1437 O O . ALA A 1 187 ? 7.831 -5.893 -13.771 1.00 87.06 187 ALA A O 1
ATOM 1438 N N . GLN A 1 188 ? 6.719 -3.974 -14.147 1.00 86.75 188 GLN A N 1
ATOM 1439 C CA . GLN A 1 188 ? 7.303 -3.765 -15.475 1.00 86.75 188 GLN A CA 1
ATOM 1440 C C . GLN A 1 188 ? 8.807 -3.475 -15.417 1.00 86.75 188 GLN A C 1
ATOM 1442 O O . GLN A 1 188 ? 9.565 -4.100 -16.159 1.00 86.75 188 GLN A O 1
ATOM 1447 N N . CYS A 1 189 ? 9.260 -2.612 -14.502 1.00 87.81 189 CYS A N 1
ATOM 1448 C CA . CYS A 1 189 ? 10.687 -2.342 -14.307 1.00 87.81 189 CYS A CA 1
ATOM 1449 C C . CYS A 1 189 ? 11.467 -3.623 -13.984 1.00 87.81 189 CYS A C 1
ATOM 1451 O O . CYS A 1 189 ? 12.501 -3.893 -14.594 1.00 87.81 189 CYS A O 1
ATOM 1453 N N . ASN A 1 190 ? 10.947 -4.450 -13.071 1.00 87.25 190 ASN A N 1
ATOM 1454 C CA . ASN A 1 190 ? 11.557 -5.738 -12.748 1.00 87.25 190 ASN A CA 1
ATOM 1455 C C . ASN A 1 190 ? 11.588 -6.674 -13.964 1.00 87.25 190 ASN A C 1
ATOM 1457 O O . ASN A 1 190 ? 12.595 -7.343 -14.175 1.00 87.25 190 ASN A O 1
ATOM 1461 N N . GLY A 1 191 ? 10.539 -6.674 -14.794 1.00 85.19 191 GLY A N 1
ATOM 1462 C CA . GLY A 1 191 ? 10.491 -7.423 -16.052 1.00 85.19 191 GLY A CA 1
ATOM 1463 C C . GLY A 1 191 ? 11.584 -7.016 -17.047 1.00 85.19 191 GLY A C 1
ATOM 1464 O O . GLY A 1 191 ? 12.220 -7.884 -17.647 1.00 85.19 191 GLY A O 1
ATOM 1465 N N . PHE A 1 192 ? 11.864 -5.715 -17.186 1.00 84.12 192 PHE A N 1
ATOM 1466 C CA . PHE A 1 192 ? 12.948 -5.227 -18.048 1.00 84.12 192 PHE A CA 1
ATOM 1467 C C . PHE A 1 192 ? 14.340 -5.564 -17.504 1.00 84.12 192 PHE A C 1
ATOM 1469 O O . PHE A 1 192 ? 15.251 -5.833 -18.294 1.00 84.12 192 PHE A O 1
ATOM 1476 N N . MET A 1 193 ? 14.504 -5.611 -16.180 1.00 83.62 193 MET A N 1
ATOM 1477 C CA . MET A 1 193 ? 15.777 -5.946 -15.532 1.00 83.62 193 MET A CA 1
ATOM 1478 C C . MET A 1 193 ? 16.157 -7.434 -15.621 1.00 83.62 193 MET A C 1
ATOM 1480 O O . MET A 1 193 ? 17.331 -7.754 -15.444 1.00 83.62 193 MET A O 1
ATOM 1484 N N . VAL A 1 194 ? 15.221 -8.343 -15.933 1.00 83.75 194 VAL A N 1
ATOM 1485 C CA . VAL A 1 194 ? 15.519 -9.782 -16.063 1.00 83.75 194 VAL A CA 1
ATOM 1486 C C . VAL A 1 194 ? 16.572 -10.041 -17.150 1.00 83.75 194 VAL A C 1
ATOM 1488 O O . VAL A 1 194 ? 16.541 -9.474 -18.251 1.00 83.75 194 VAL A O 1
ATOM 1491 N N . GLU A 1 195 ? 17.517 -10.938 -16.863 1.00 74.75 195 GLU A N 1
ATOM 1492 C CA . GLU A 1 195 ? 18.486 -11.406 -17.853 1.00 74.75 195 GLU A CA 1
ATOM 1493 C C . GLU A 1 195 ? 17.770 -12.065 -19.044 1.00 74.75 195 GLU A C 1
ATOM 1495 O O . GLU A 1 195 ? 16.960 -12.974 -18.887 1.00 74.75 195 GLU A O 1
ATOM 1500 N N . GLY A 1 196 ? 18.055 -11.587 -20.259 1.00 71.81 196 GLY A N 1
ATOM 1501 C CA . GLY A 1 196 ? 17.393 -12.065 -21.479 1.00 71.81 196 GLY A CA 1
ATOM 1502 C C . GLY A 1 196 ? 16.105 -11.331 -21.876 1.00 71.81 196 GLY A C 1
ATOM 1503 O O . GLY A 1 196 ? 15.494 -11.720 -22.866 1.00 71.81 196 GLY A O 1
ATOM 1504 N N . SER A 1 197 ? 15.720 -10.245 -21.190 1.00 74.50 197 SER A N 1
ATOM 1505 C CA . SER A 1 197 ? 14.547 -9.419 -21.544 1.00 74.50 197 SER A CA 1
ATOM 1506 C C . SER A 1 197 ? 14.618 -8.743 -22.922 1.00 74.50 197 SER A C 1
ATOM 1508 O O . SER A 1 197 ? 13.603 -8.288 -23.437 1.00 74.50 197 SER A O 1
ATOM 1510 N N . GLY A 1 198 ? 15.810 -8.639 -23.518 1.00 76.31 198 GLY A N 1
ATOM 1511 C CA . GLY A 1 198 ? 16.031 -7.891 -24.761 1.00 76.31 198 GLY A CA 1
ATOM 1512 C C . GLY A 1 198 ? 15.993 -6.366 -24.597 1.00 76.31 198 GLY A C 1
ATOM 1513 O O . GLY A 1 198 ? 16.220 -5.662 -25.576 1.00 76.31 198 GLY A O 1
ATOM 1514 N N . ALA A 1 199 ? 15.757 -5.859 -23.380 1.00 80.56 199 ALA A N 1
ATOM 1515 C CA . ALA A 1 199 ? 15.785 -4.431 -23.084 1.00 80.56 199 ALA A CA 1
ATOM 1516 C C . ALA A 1 199 ? 17.208 -3.857 -23.222 1.00 80.56 199 ALA A C 1
ATOM 1518 O O . ALA A 1 199 ? 18.170 -4.542 -22.834 1.00 80.56 199 ALA A O 1
ATOM 1519 N N . PRO A 1 200 ? 17.367 -2.618 -23.722 1.00 82.75 200 PRO A N 1
ATOM 1520 C CA . PRO A 1 200 ? 18.680 -2.005 -23.824 1.00 82.75 200 PRO A CA 1
ATOM 1521 C C . PRO A 1 200 ? 19.218 -1.586 -22.441 1.00 82.75 200 PRO A C 1
ATOM 1523 O O . PRO A 1 200 ? 18.492 -1.547 -21.444 1.00 82.75 200 PRO A O 1
ATOM 1526 N N . ALA A 1 201 ? 20.540 -1.410 -22.347 1.00 83.12 201 ALA A N 1
ATOM 1527 C CA . ALA A 1 201 ? 21.242 -1.283 -21.064 1.00 83.12 201 ALA A CA 1
ATOM 1528 C C . ALA A 1 201 ? 20.881 0.003 -20.299 1.00 83.12 201 ALA A C 1
ATOM 1530 O O . ALA A 1 201 ? 20.775 -0.027 -19.076 1.00 83.12 201 ALA A O 1
ATOM 1531 N N . ASP A 1 202 ? 20.636 1.088 -21.030 1.00 83.81 202 ASP A N 1
ATOM 1532 C CA . ASP A 1 202 ? 20.143 2.373 -20.528 1.00 83.81 202 ASP A CA 1
ATOM 1533 C C . ASP A 1 202 ? 18.790 2.230 -19.812 1.00 83.81 202 ASP A C 1
ATOM 1535 O O . ASP A 1 202 ? 18.623 2.716 -18.694 1.00 83.81 202 ASP A O 1
ATOM 1539 N N . LEU A 1 203 ? 17.846 1.494 -20.405 1.00 85.00 203 LEU A N 1
ATOM 1540 C CA . LEU A 1 203 ? 16.539 1.232 -19.809 1.00 85.00 203 LEU A CA 1
ATOM 1541 C C . LEU A 1 203 ? 16.671 0.376 -18.550 1.00 85.00 203 LEU A C 1
ATOM 1543 O O . LEU A 1 203 ? 15.989 0.631 -17.563 1.00 85.00 203 LEU A O 1
ATOM 1547 N N . LYS A 1 204 ? 17.554 -0.627 -18.559 1.00 87.56 204 LYS A N 1
ATOM 1548 C CA . LYS A 1 204 ? 17.796 -1.467 -17.376 1.00 87.56 204 LYS A CA 1
ATOM 1549 C C . LYS A 1 204 ? 18.364 -0.661 -16.215 1.00 87.56 204 LYS A C 1
ATOM 1551 O O . LYS A 1 204 ? 17.904 -0.831 -15.088 1.00 87.56 204 LYS A O 1
ATOM 1556 N N . GLU A 1 205 ? 19.328 0.214 -16.490 1.00 88.88 205 GLU A N 1
ATOM 1557 C CA . GLU A 1 205 ? 19.904 1.110 -15.488 1.00 88.88 205 GLU A CA 1
ATOM 1558 C C . GLU A 1 205 ? 18.847 2.082 -14.946 1.00 88.88 205 GLU A C 1
ATOM 1560 O O . GLU A 1 205 ? 18.675 2.191 -13.730 1.00 88.88 205 GLU A O 1
ATOM 1565 N N . PHE A 1 206 ? 18.072 2.713 -15.834 1.00 90.06 206 PHE A N 1
ATOM 1566 C CA . PHE A 1 206 ? 16.964 3.587 -15.454 1.00 90.06 206 PHE A CA 1
ATOM 1567 C C . PHE A 1 206 ? 15.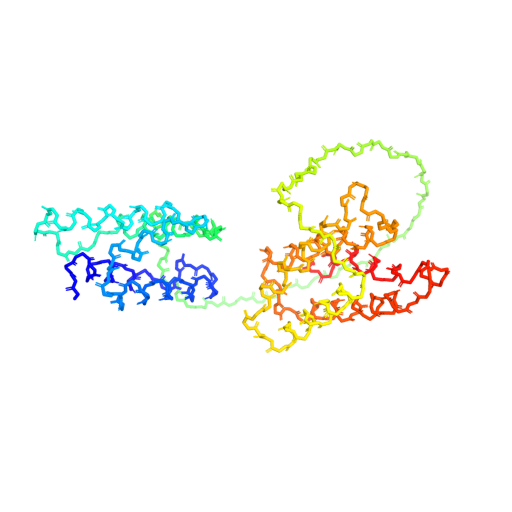925 2.862 -14.588 1.00 90.06 206 PHE A C 1
ATOM 1569 O O . PHE A 1 206 ? 15.564 3.354 -13.521 1.00 90.06 206 PHE A O 1
ATOM 1576 N N . CYS A 1 207 ? 15.474 1.672 -14.998 1.00 89.69 207 CYS A N 1
ATOM 1577 C CA . CYS A 1 207 ? 14.528 0.860 -14.233 1.00 89.69 207 CYS A CA 1
ATOM 1578 C C . CYS A 1 207 ? 15.086 0.458 -12.862 1.00 89.69 207 CYS A C 1
ATOM 1580 O O . CYS A 1 207 ? 14.320 0.419 -11.901 1.00 89.69 207 CYS A O 1
ATOM 1582 N N . GLY A 1 208 ? 16.392 0.199 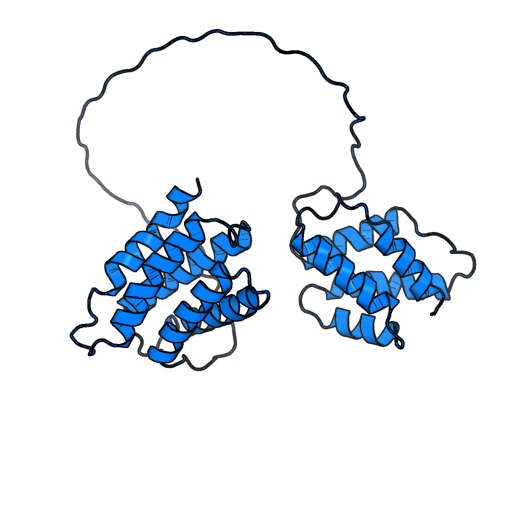-12.750 1.00 89.12 208 GLY A N 1
ATOM 1583 C CA . GLY A 1 208 ? 17.052 -0.089 -11.476 1.00 89.12 208 GLY A CA 1
ATOM 1584 C C . GLY A 1 208 ? 16.948 1.075 -10.493 1.00 89.12 208 GLY A C 1
ATOM 1585 O O . GLY A 1 208 ? 16.421 0.903 -9.392 1.00 89.12 208 GLY A O 1
ATOM 1586 N N . PHE A 1 209 ? 17.365 2.272 -10.915 1.00 91.69 209 PHE A N 1
ATOM 1587 C CA . PHE A 1 209 ? 17.269 3.467 -10.071 1.00 91.69 209 PHE A CA 1
ATOM 1588 C C . PHE A 1 209 ? 15.821 3.887 -9.808 1.00 91.69 209 PHE A C 1
ATOM 1590 O O . PHE A 1 209 ? 15.495 4.320 -8.705 1.00 91.69 209 PHE A O 1
ATOM 1597 N N . LEU A 1 210 ? 14.925 3.714 -10.783 1.00 91.25 210 LEU A N 1
ATOM 1598 C CA . LEU A 1 210 ? 13.506 3.998 -10.595 1.00 91.25 210 LEU A CA 1
ATOM 1599 C C . LEU A 1 210 ? 12.891 3.063 -9.548 1.00 91.25 210 LEU A C 1
ATOM 1601 O O . LEU A 1 210 ? 12.147 3.525 -8.692 1.00 91.25 210 LEU A O 1
ATOM 1605 N N . VAL A 1 211 ? 13.212 1.767 -9.567 1.00 91.62 211 VAL A N 1
ATOM 1606 C CA . VAL A 1 211 ? 12.747 0.824 -8.537 1.00 91.62 211 VAL A CA 1
ATOM 1607 C C . VAL A 1 211 ? 13.280 1.209 -7.160 1.00 91.62 211 VAL A C 1
ATOM 1609 O O . VAL A 1 211 ? 12.519 1.177 -6.195 1.00 91.62 211 VAL A O 1
ATOM 1612 N N . GLU A 1 212 ? 14.554 1.588 -7.059 1.00 91.19 212 GLU A N 1
ATOM 1613 C CA . GLU A 1 212 ? 15.145 2.047 -5.800 1.00 91.19 212 GLU A CA 1
ATOM 1614 C C . GLU A 1 212 ? 14.439 3.301 -5.266 1.00 91.19 212 GLU A C 1
ATOM 1616 O O . GLU A 1 212 ? 14.027 3.332 -4.106 1.00 91.19 212 GLU A O 1
ATOM 1621 N N . PHE A 1 213 ? 14.225 4.298 -6.126 1.00 91.75 213 PHE A N 1
ATOM 1622 C CA . PHE A 1 213 ? 13.487 5.514 -5.798 1.00 91.75 213 PHE A CA 1
ATOM 1623 C C . PHE A 1 213 ? 12.057 5.212 -5.342 1.00 91.75 213 PHE A C 1
ATOM 1625 O O . PHE A 1 213 ? 11.643 5.660 -4.274 1.00 91.75 213 PHE A O 1
ATOM 1632 N N . LEU A 1 214 ? 11.309 4.424 -6.120 1.00 91.06 214 LEU A N 1
ATOM 1633 C CA . LEU A 1 214 ? 9.915 4.088 -5.832 1.00 91.06 214 LEU A CA 1
ATOM 1634 C C . LEU A 1 214 ? 9.768 3.308 -4.521 1.00 91.06 214 LEU A C 1
ATOM 1636 O O . LEU A 1 214 ? 8.827 3.555 -3.766 1.00 91.06 214 LEU A O 1
ATOM 1640 N N . LYS A 1 215 ? 10.702 2.401 -4.217 1.00 89.50 215 LYS A N 1
ATOM 1641 C CA . LYS A 1 215 ? 10.741 1.719 -2.918 1.00 89.50 215 LYS A CA 1
ATOM 1642 C C . LYS A 1 215 ? 11.016 2.701 -1.792 1.00 89.50 215 LYS A C 1
ATOM 1644 O O . LYS A 1 215 ? 10.236 2.749 -0.849 1.00 89.50 215 LYS A O 1
ATOM 1649 N N . TYR A 1 216 ? 12.036 3.543 -1.938 1.00 88.69 216 TYR A N 1
ATOM 1650 C CA . TYR A 1 216 ? 12.396 4.520 -0.918 1.00 88.69 216 TYR A CA 1
ATOM 1651 C C . TYR A 1 216 ? 11.237 5.465 -0.576 1.00 88.69 216 TYR A C 1
ATOM 1653 O O . TYR A 1 216 ? 10.918 5.638 0.598 1.00 88.69 216 TYR A O 1
ATOM 1661 N N . ILE A 1 217 ? 10.562 6.048 -1.574 1.00 89.94 217 ILE A N 1
ATOM 1662 C CA . ILE A 1 217 ? 9.441 6.967 -1.311 1.00 89.94 217 ILE A CA 1
ATOM 1663 C C . ILE A 1 217 ? 8.244 6.255 -0.673 1.00 89.94 217 ILE A C 1
ATOM 1665 O O . ILE A 1 217 ? 7.483 6.884 0.056 1.00 89.94 217 ILE A O 1
ATOM 1669 N N . THR A 1 218 ? 8.073 4.959 -0.941 1.00 87.31 218 THR A N 1
ATOM 1670 C CA . THR A 1 218 ? 6.984 4.162 -0.367 1.00 87.31 218 THR A CA 1
ATOM 1671 C C . THR A 1 218 ? 7.305 3.794 1.078 1.00 87.31 218 THR A C 1
ATOM 1673 O O . THR A 1 218 ? 6.477 3.997 1.958 1.00 87.31 218 THR A O 1
ATOM 1676 N N . GLU A 1 219 ? 8.525 3.319 1.334 1.00 89.19 219 GLU A N 1
ATOM 1677 C CA . GLU A 1 219 ? 9.012 2.926 2.661 1.00 89.19 219 GLU A CA 1
ATOM 1678 C C . GLU A 1 219 ? 9.051 4.106 3.638 1.00 89.19 219 GLU A C 1
ATOM 1680 O O . GLU A 1 219 ? 8.745 3.935 4.813 1.00 89.19 219 GLU A O 1
ATOM 1685 N N . ASN A 1 220 ? 9.366 5.308 3.150 1.00 86.12 220 ASN A N 1
ATOM 1686 C CA . ASN A 1 220 ? 9.455 6.517 3.972 1.00 86.12 220 ASN A CA 1
ATOM 1687 C C . ASN A 1 220 ? 8.177 7.380 3.943 1.00 86.12 220 ASN A C 1
ATOM 1689 O O . ASN A 1 220 ? 8.157 8.470 4.509 1.00 86.12 220 ASN A O 1
ATOM 1693 N N . GLY A 1 221 ? 7.109 6.937 3.267 1.00 85.75 221 GLY A N 1
ATOM 1694 C CA . GLY A 1 221 ? 5.842 7.678 3.214 1.00 85.75 221 GLY A CA 1
ATOM 1695 C C . GLY A 1 221 ? 5.908 9.022 2.470 1.00 85.75 221 GLY A C 1
ATOM 1696 O O . GLY A 1 221 ? 5.077 9.895 2.702 1.00 85.75 221 GLY A O 1
ATOM 1697 N N . PHE A 1 222 ? 6.859 9.199 1.550 1.00 88.50 222 PHE A N 1
ATOM 1698 C CA . PHE A 1 222 ? 7.041 10.427 0.764 1.00 88.50 222 PHE A CA 1
ATOM 1699 C C . PHE A 1 222 ? 6.163 10.500 -0.493 1.00 88.50 222 PHE A C 1
ATOM 1701 O O . PHE A 1 222 ? 6.382 11.360 -1.343 1.00 88.50 222 PHE A O 1
ATOM 1708 N N . MET A 1 223 ? 5.161 9.629 -0.651 1.00 83.56 223 MET A N 1
ATOM 1709 C CA . MET A 1 223 ? 4.307 9.631 -1.849 1.00 83.56 223 MET A CA 1
ATOM 1710 C C . MET A 1 223 ? 3.568 10.961 -2.067 1.00 83.56 223 MET A C 1
ATOM 1712 O O . MET A 1 223 ? 3.312 11.338 -3.204 1.00 83.56 223 MET A O 1
ATOM 1716 N N . ASP A 1 224 ? 3.261 11.688 -0.996 1.00 84.94 224 ASP A N 1
ATOM 1717 C CA . ASP A 1 224 ? 2.592 12.992 -1.060 1.00 84.94 224 ASP A CA 1
ATOM 1718 C C . ASP A 1 224 ? 3.581 14.180 -1.094 1.00 84.94 224 ASP A C 1
ATOM 1720 O O . ASP A 1 224 ? 3.177 15.344 -1.098 1.00 84.94 224 ASP A O 1
ATOM 1724 N N . ASP A 1 225 ? 4.891 13.912 -1.128 1.00 88.19 225 ASP A N 1
ATOM 1725 C CA . ASP A 1 225 ? 5.924 14.946 -1.123 1.00 88.19 225 ASP A CA 1
ATOM 1726 C C . ASP A 1 225 ? 6.040 15.635 -2.495 1.00 88.19 225 ASP A C 1
ATOM 1728 O O . ASP A 1 225 ? 6.158 15.010 -3.554 1.00 88.19 225 ASP A O 1
ATOM 1732 N N . VAL A 1 226 ? 6.071 16.969 -2.481 1.00 85.75 226 VAL A N 1
ATOM 1733 C CA . VAL A 1 226 ? 6.203 17.798 -3.690 1.00 85.75 226 VAL A CA 1
ATOM 1734 C C . VAL A 1 226 ? 7.498 17.505 -4.454 1.00 85.75 226 VAL A C 1
ATOM 1736 O O . VAL A 1 226 ? 7.522 17.563 -5.685 1.00 85.75 226 VAL A O 1
ATOM 1739 N N . ARG A 1 227 ? 8.576 17.137 -3.754 1.00 88.00 227 ARG A N 1
ATOM 1740 C CA . ARG A 1 227 ? 9.851 16.731 -4.358 1.00 88.00 227 ARG A CA 1
ATOM 1741 C C . ARG A 1 227 ? 9.697 15.439 -5.154 1.00 88.00 227 ARG A C 1
ATOM 1743 O O . ARG A 1 227 ? 10.222 15.361 -6.262 1.00 88.00 227 ARG A O 1
ATOM 1750 N N . VAL A 1 228 ? 8.934 14.467 -4.646 1.00 88.38 228 VAL A N 1
ATOM 1751 C CA . VAL A 1 228 ? 8.637 13.214 -5.359 1.00 88.38 228 VAL A CA 1
ATOM 1752 C C . VAL A 1 228 ? 7.866 13.497 -6.642 1.00 88.38 228 VAL A C 1
ATOM 1754 O O . VAL A 1 228 ? 8.240 12.990 -7.698 1.00 88.38 228 VAL A O 1
ATOM 1757 N N . MET A 1 229 ? 6.854 14.367 -6.588 1.00 88.38 229 MET A N 1
ATOM 1758 C CA . MET A 1 229 ? 6.103 14.773 -7.783 1.00 88.38 229 MET A CA 1
ATOM 1759 C C . MET A 1 229 ? 6.989 15.455 -8.832 1.00 88.38 229 MET A C 1
ATOM 1761 O O . MET A 1 229 ? 6.851 15.179 -10.027 1.00 88.38 229 MET A O 1
ATOM 1765 N N . ASN A 1 230 ? 7.921 16.311 -8.403 1.00 87.88 230 ASN A N 1
ATOM 1766 C CA . ASN A 1 230 ? 8.862 16.979 -9.303 1.00 87.88 230 ASN A CA 1
ATOM 1767 C C . ASN A 1 230 ? 9.823 15.980 -9.958 1.00 87.88 230 ASN A C 1
ATOM 1769 O O . ASN A 1 230 ? 10.013 16.025 -11.171 1.00 87.88 230 ASN A O 1
ATOM 1773 N N . ILE A 1 231 ? 10.384 15.052 -9.177 1.00 89.25 231 ILE A N 1
ATOM 1774 C CA . ILE A 1 231 ? 11.260 13.991 -9.692 1.00 89.25 231 ILE A CA 1
ATOM 1775 C C . ILE A 1 231 ? 10.500 13.142 -10.712 1.00 89.25 231 ILE A C 1
ATOM 1777 O O . ILE A 1 231 ? 10.965 12.994 -11.838 1.00 89.25 231 ILE A O 1
ATOM 1781 N N . LEU A 1 232 ? 9.303 12.659 -10.364 1.00 89.44 232 LEU A N 1
ATOM 1782 C CA . LEU A 1 232 ? 8.472 11.835 -11.245 1.00 89.44 232 LEU A CA 1
ATOM 1783 C C . LEU A 1 232 ? 8.091 12.551 -12.548 1.00 89.44 232 LEU A C 1
ATOM 1785 O O . LEU A 1 232 ? 8.171 11.962 -13.627 1.00 89.44 232 LEU A O 1
ATOM 1789 N N . SER A 1 233 ? 7.741 13.835 -12.471 1.00 87.50 233 SER A N 1
ATOM 1790 C CA . SER A 1 233 ? 7.429 14.640 -13.657 1.00 87.50 233 SER A CA 1
ATOM 1791 C C . SER A 1 233 ? 8.657 14.796 -14.562 1.00 87.50 233 SER A C 1
ATOM 1793 O O . SER A 1 233 ? 8.551 14.601 -15.772 1.00 87.50 233 SER A O 1
ATOM 1795 N N . ASN A 1 234 ? 9.834 15.041 -13.978 1.00 87.88 234 ASN A N 1
ATOM 1796 C CA . ASN A 1 234 ? 11.084 15.212 -14.721 1.00 87.88 234 ASN A CA 1
ATOM 1797 C C . ASN A 1 234 ? 11.609 13.910 -15.343 1.00 87.88 234 ASN A C 1
ATOM 1799 O O . ASN A 1 234 ? 12.275 13.968 -16.370 1.00 87.88 234 ASN A O 1
ATOM 1803 N N . VAL A 1 235 ? 11.304 12.742 -14.766 1.00 88.56 235 VAL A N 1
ATOM 1804 C CA . VAL A 1 235 ? 11.727 11.441 -15.323 1.00 88.56 235 VAL A CA 1
ATOM 1805 C C . VAL A 1 235 ? 10.700 10.838 -16.284 1.00 88.56 235 VAL A C 1
ATOM 1807 O O . VAL A 1 235 ? 11.080 10.057 -17.152 1.00 88.56 235 VAL A O 1
ATOM 1810 N N . SER A 1 236 ? 9.418 11.210 -16.189 1.00 87.69 236 SER A N 1
ATOM 1811 C CA . SER A 1 236 ? 8.372 10.707 -17.096 1.00 87.69 236 SER A CA 1
ATOM 1812 C C . SER A 1 236 ? 8.529 11.219 -18.533 1.00 87.69 236 SER A C 1
ATOM 1814 O O . SER A 1 236 ? 8.424 10.439 -19.477 1.00 87.69 236 SER A O 1
ATOM 1816 N N . ALA A 1 237 ? 8.866 12.499 -18.718 1.00 84.88 237 ALA A N 1
ATOM 1817 C CA . ALA A 1 237 ? 9.021 13.093 -20.046 1.00 84.88 237 ALA A CA 1
ATOM 1818 C C . ALA A 1 237 ? 10.164 12.465 -20.886 1.00 84.88 237 ALA A C 1
ATOM 1820 O O . ALA A 1 237 ? 9.936 12.170 -22.068 1.00 84.88 237 ALA A O 1
ATOM 1821 N N . PRO A 1 238 ? 11.359 12.189 -20.320 1.00 84.44 238 PRO A N 1
ATOM 1822 C CA . PRO A 1 238 ? 12.400 11.411 -20.991 1.00 84.44 238 PRO A CA 1
ATOM 1823 C C . PRO A 1 238 ? 11.953 10.001 -21.389 1.00 84.44 238 PRO A C 1
ATOM 1825 O O . PRO A 1 238 ? 12.257 9.560 -22.495 1.00 84.44 238 PRO A O 1
ATOM 1828 N N . VAL A 1 239 ? 11.186 9.311 -20.538 1.00 85.69 239 VAL A N 1
ATOM 1829 C CA . VAL A 1 239 ? 10.685 7.952 -20.817 1.00 85.69 239 VAL A CA 1
ATOM 1830 C C . VAL A 1 239 ? 9.697 7.948 -21.984 1.00 85.69 239 VAL A C 1
ATOM 1832 O O . VAL A 1 239 ? 9.826 7.122 -22.890 1.00 85.69 239 VAL A O 1
ATOM 1835 N N . SER A 1 240 ? 8.754 8.892 -22.020 1.00 85.75 240 SER A N 1
ATOM 1836 C CA . SER A 1 240 ? 7.813 9.022 -23.140 1.00 85.75 240 SER A CA 1
ATOM 1837 C C . SER A 1 240 ? 8.520 9.373 -24.449 1.00 85.75 240 SER A C 1
ATOM 1839 O O . SER A 1 240 ? 8.202 8.811 -25.498 1.00 85.75 240 SER A O 1
ATOM 1841 N N . SER A 1 241 ? 9.527 10.248 -24.387 1.00 85.50 241 SER A N 1
ATOM 1842 C CA . SER A 1 241 ? 10.343 10.616 -25.552 1.00 85.50 241 SER A CA 1
ATOM 1843 C C . SER A 1 241 ? 11.161 9.428 -26.071 1.00 85.50 241 SER A C 1
ATOM 1845 O O . SER A 1 241 ? 11.192 9.178 -27.276 1.00 85.50 241 SER A O 1
ATOM 1847 N N . TRP A 1 242 ? 11.758 8.651 -25.166 1.00 87.62 242 TRP A N 1
ATOM 1848 C CA . TRP A 1 242 ? 12.519 7.444 -25.487 1.00 87.62 242 TRP A CA 1
ATOM 1849 C C . TRP A 1 242 ? 11.637 6.357 -26.121 1.00 87.62 242 TRP A C 1
ATOM 1851 O O . TRP A 1 242 ? 12.009 5.776 -27.142 1.00 87.62 242 TRP A O 1
ATOM 1861 N N . ALA A 1 243 ? 10.430 6.133 -25.591 1.00 85.06 243 ALA A N 1
ATOM 1862 C CA . ALA A 1 243 ? 9.503 5.136 -26.130 1.00 85.06 243 ALA A CA 1
ATOM 1863 C C . ALA A 1 243 ? 9.038 5.468 -27.562 1.00 85.06 243 ALA A C 1
ATOM 1865 O O . ALA A 1 243 ? 8.796 4.559 -28.360 1.00 85.06 243 ALA A O 1
ATOM 1866 N N . GLN A 1 244 ? 8.946 6.759 -27.906 1.00 83.69 244 GLN A N 1
ATOM 1867 C CA . GLN A 1 244 ? 8.548 7.241 -29.236 1.00 83.69 244 GLN A CA 1
ATOM 1868 C C . GLN A 1 244 ? 9.719 7.370 -30.225 1.00 83.69 244 GLN A C 1
ATOM 1870 O O . GLN A 1 244 ? 9.495 7.411 -31.438 1.00 83.69 244 GLN A O 1
ATOM 1875 N N . ALA A 1 245 ? 10.957 7.438 -29.734 1.00 81.56 245 ALA A N 1
ATOM 1876 C CA . ALA A 1 245 ? 12.144 7.547 -30.570 1.00 81.56 245 ALA A CA 1
ATOM 1877 C C . ALA A 1 245 ? 12.450 6.229 -31.304 1.00 81.56 245 ALA A C 1
ATOM 1879 O O . ALA A 1 245 ? 12.214 5.131 -30.795 1.00 81.56 245 ALA A O 1
ATOM 1880 N N . ALA A 1 246 ? 13.007 6.338 -32.514 1.00 74.25 246 ALA A N 1
ATOM 1881 C CA . ALA A 1 246 ? 13.560 5.196 -33.243 1.00 74.25 246 ALA A CA 1
ATOM 1882 C C . ALA A 1 246 ? 14.819 4.666 -32.532 1.00 74.25 246 ALA A C 1
ATOM 1884 O O . ALA A 1 246 ? 15.508 5.429 -31.862 1.00 74.25 246 ALA A O 1
ATOM 1885 N N . GLY A 1 247 ? 15.118 3.368 -32.659 1.00 67.88 247 GLY A N 1
ATOM 1886 C CA . GLY A 1 247 ? 16.119 2.670 -31.830 1.00 67.88 247 GLY A CA 1
ATOM 1887 C C . GLY A 1 247 ? 17.526 3.288 -31.796 1.00 67.88 247 GLY A C 1
ATOM 1888 O O . GLY A 1 247 ? 18.225 3.167 -30.800 1.00 67.88 247 GLY A O 1
ATOM 1889 N N . ASP A 1 248 ? 17.921 3.986 -32.853 1.00 71.25 248 ASP A N 1
ATOM 1890 C CA . ASP A 1 248 ? 19.178 4.720 -33.015 1.00 71.25 248 ASP A CA 1
ATOM 1891 C C . ASP A 1 248 ? 19.171 6.132 -32.397 1.00 71.25 248 ASP A C 1
ATOM 1893 O O . ASP A 1 248 ? 20.230 6.671 -32.089 1.00 71.25 248 ASP A O 1
ATOM 1897 N N . ALA A 1 249 ? 17.994 6.717 -32.166 1.00 72.12 249 ALA A N 1
ATOM 1898 C CA . ALA A 1 249 ? 17.811 8.016 -31.511 1.00 72.12 249 ALA A CA 1
ATOM 1899 C C . ALA A 1 249 ? 17.550 7.910 -29.995 1.00 72.12 249 ALA A C 1
ATOM 1901 O O . ALA A 1 249 ? 17.404 8.935 -29.334 1.00 72.12 249 ALA A O 1
ATOM 1902 N N . ARG A 1 250 ? 17.468 6.686 -29.458 1.00 76.94 250 ARG A N 1
ATOM 1903 C CA . ARG A 1 250 ? 17.183 6.403 -28.041 1.00 76.94 250 ARG A CA 1
ATOM 1904 C C . ARG A 1 250 ? 18.394 6.533 -27.125 1.00 76.94 250 ARG A C 1
ATOM 1906 O O . ARG A 1 250 ? 18.224 6.798 -25.937 1.00 76.94 250 ARG A O 1
ATOM 1913 N N . ASP A 1 251 ? 19.592 6.352 -27.674 1.00 76.12 251 ASP A N 1
ATOM 1914 C CA . ASP A 1 251 ? 20.826 6.334 -26.895 1.00 76.12 251 ASP A CA 1
ATOM 1915 C C . ASP A 1 251 ? 21.038 7.674 -26.170 1.00 76.12 251 ASP A C 1
ATOM 1917 O O . ASP A 1 251 ? 20.986 8.748 -26.772 1.00 76.12 251 ASP A O 1
ATOM 1921 N N . GLY A 1 252 ? 21.222 7.611 -24.851 1.00 76.75 252 GLY A N 1
ATOM 1922 C CA . GLY A 1 252 ? 21.415 8.780 -23.992 1.00 76.75 252 GLY A CA 1
ATOM 1923 C C . GLY A 1 252 ? 20.157 9.588 -23.642 1.00 76.75 252 GLY A C 1
ATOM 1924 O O . GLY A 1 252 ? 20.255 10.488 -22.810 1.00 76.75 252 GLY A O 1
ATOM 1925 N N . MET A 1 253 ? 18.969 9.272 -24.178 1.00 82.88 253 MET A N 1
ATOM 1926 C CA . MET A 1 253 ? 17.736 10.011 -23.841 1.00 82.88 253 MET A CA 1
ATOM 1927 C C . MET A 1 253 ? 17.311 9.849 -22.376 1.00 82.88 253 MET A C 1
ATOM 1929 O O . MET A 1 253 ? 16.675 10.737 -21.817 1.00 82.88 253 MET A O 1
ATOM 1933 N N . LEU A 1 254 ? 17.679 8.731 -21.745 1.00 86.12 254 LEU A N 1
ATOM 1934 C CA . LEU A 1 254 ? 17.375 8.454 -20.339 1.00 86.12 254 LEU A CA 1
ATOM 1935 C C . LEU A 1 254 ? 18.460 8.957 -19.372 1.00 86.12 254 LEU A C 1
ATOM 1937 O O . LEU A 1 254 ? 18.271 8.856 -18.163 1.00 86.12 254 LEU A O 1
ATOM 1941 N N . ALA A 1 255 ? 19.575 9.508 -19.867 1.00 84.69 255 ALA A N 1
ATOM 1942 C CA . ALA A 1 255 ? 20.728 9.870 -19.036 1.00 84.69 255 ALA A CA 1
ATOM 1943 C C . ALA A 1 255 ? 20.385 10.915 -17.961 1.00 84.69 255 ALA A C 1
ATOM 1945 O O . ALA A 1 255 ? 20.763 10.752 -16.803 1.00 84.69 255 ALA A O 1
ATOM 1946 N N . GLU A 1 256 ? 19.612 11.942 -18.322 1.00 84.50 256 GLU A N 1
ATOM 1947 C CA . GLU A 1 256 ? 19.143 12.968 -17.381 1.00 84.50 256 GLU A CA 1
ATOM 1948 C C . GLU A 1 256 ? 18.218 12.366 -16.311 1.00 84.50 256 GLU A C 1
ATOM 1950 O O . GLU A 1 256 ? 18.371 12.632 -15.120 1.00 84.50 256 GLU A O 1
ATOM 1955 N N . GLY A 1 257 ? 17.307 11.473 -16.716 1.00 85.62 257 GLY A N 1
ATOM 1956 C CA . GLY A 1 257 ? 16.427 10.765 -15.786 1.00 85.62 257 GLY A CA 1
ATOM 1957 C C . GLY A 1 257 ? 17.195 9.860 -14.818 1.00 85.62 257 GLY A C 1
ATOM 1958 O O . GLY A 1 257 ? 16.887 9.829 -13.628 1.00 85.62 257 GLY A O 1
ATOM 1959 N N . ILE A 1 258 ? 18.231 9.170 -15.307 1.00 88.00 258 ILE A N 1
ATOM 1960 C CA . ILE A 1 258 ? 19.133 8.346 -14.490 1.00 88.00 258 ILE A CA 1
ATOM 1961 C C . ILE A 1 258 ? 19.880 9.207 -13.465 1.00 88.00 258 ILE A C 1
ATOM 1963 O O . ILE A 1 258 ? 19.971 8.820 -12.303 1.00 88.00 258 ILE A O 1
ATOM 1967 N N . GLU A 1 259 ? 20.400 10.373 -13.853 1.00 88.25 259 GLU A N 1
ATOM 1968 C CA . GLU A 1 259 ? 21.140 11.253 -12.940 1.00 88.25 259 GLU A CA 1
ATOM 1969 C C . GLU A 1 259 ? 20.252 11.781 -11.800 1.00 88.25 259 GLU A C 1
ATOM 1971 O O . GLU A 1 259 ? 20.649 11.748 -10.627 1.00 88.25 259 GLU A O 1
ATOM 1976 N N . ILE A 1 260 ? 19.016 12.177 -12.120 1.00 87.25 260 ILE A N 1
ATOM 1977 C CA . ILE A 1 260 ? 18.016 12.593 -11.127 1.00 87.25 260 ILE A CA 1
ATOM 1978 C C . ILE A 1 260 ? 17.700 11.432 -10.169 1.00 87.25 260 ILE A C 1
ATOM 1980 O O . ILE A 1 260 ? 17.735 11.603 -8.948 1.00 87.25 260 ILE A O 1
ATOM 1984 N N . LEU A 1 261 ? 17.446 10.231 -10.700 1.00 88.75 261 LEU A N 1
ATOM 1985 C CA . LEU A 1 261 ? 17.146 9.038 -9.897 1.00 88.75 261 LEU A CA 1
ATOM 1986 C C . LEU A 1 261 ? 18.364 8.454 -9.172 1.00 88.75 261 LEU A C 1
ATOM 1988 O O . LEU A 1 261 ? 18.200 7.594 -8.317 1.00 88.75 261 LEU A O 1
ATOM 1992 N N . ARG A 1 262 ? 19.585 8.892 -9.475 1.00 88.69 262 ARG A N 1
ATOM 1993 C CA . ARG A 1 262 ? 20.786 8.509 -8.722 1.00 88.69 262 ARG A CA 1
ATOM 1994 C C . ARG A 1 262 ? 21.014 9.427 -7.523 1.00 88.69 262 ARG A C 1
ATOM 1996 O O . ARG A 1 262 ? 21.536 8.996 -6.499 1.00 88.69 262 ARG A O 1
ATOM 2003 N N . THR A 1 263 ? 20.625 10.692 -7.646 1.00 87.25 263 THR A N 1
ATOM 2004 C CA . THR A 1 263 ? 20.873 11.740 -6.643 1.00 87.25 263 THR A CA 1
ATOM 2005 C C . THR A 1 263 ? 19.663 12.034 -5.756 1.00 87.25 263 THR A C 1
ATOM 2007 O O . THR A 1 263 ? 19.751 12.863 -4.854 1.00 87.25 263 THR A O 1
ATOM 2010 N N . PHE A 1 264 ? 18.539 11.333 -5.940 1.00 83.75 264 PHE A N 1
ATOM 2011 C CA . PHE A 1 264 ? 17.312 11.625 -5.195 1.00 83.75 264 PHE A CA 1
ATOM 2012 C C . PHE A 1 264 ? 17.489 11.587 -3.673 1.00 83.75 264 PHE A C 1
ATOM 2014 O O . PHE A 1 264 ? 16.888 12.408 -2.995 1.00 83.75 264 PHE A O 1
ATOM 2021 N N . LYS A 1 265 ? 18.318 10.688 -3.120 1.00 80.44 265 LYS A N 1
ATOM 2022 C CA . LYS A 1 265 ? 18.482 10.545 -1.661 1.00 80.44 265 LYS A CA 1
ATOM 2023 C C . LYS A 1 265 ? 18.984 11.827 -0.999 1.00 80.44 265 LYS A C 1
ATOM 2025 O O . LYS A 1 265 ? 18.442 12.223 0.025 1.00 80.44 265 LYS A O 1
ATOM 2030 N N . SER A 1 266 ? 19.911 12.546 -1.637 1.00 81.50 266 SER A N 1
ATOM 2031 C CA . SER A 1 266 ? 20.395 13.834 -1.121 1.00 81.50 266 SER A CA 1
ATOM 2032 C C . SER A 1 266 ? 19.351 14.954 -1.172 1.00 81.50 266 SER A C 1
ATOM 2034 O O . SER A 1 266 ? 19.600 16.037 -0.664 1.00 81.50 266 SER A O 1
ATOM 2036 N N . LEU A 1 267 ? 18.207 14.736 -1.831 1.00 74.44 267 LEU A N 1
ATOM 2037 C CA . LEU A 1 267 ? 17.085 15.676 -1.821 1.00 74.44 267 LEU A CA 1
ATOM 2038 C C . LEU A 1 267 ? 16.126 15.427 -0.648 1.00 74.44 267 LEU A C 1
ATOM 2040 O O . LEU A 1 267 ? 15.270 16.282 -0.408 1.00 74.44 267 LEU A O 1
ATOM 2044 N N . PHE A 1 268 ? 16.235 14.282 0.041 1.00 72.25 268 PHE A N 1
ATOM 2045 C CA . PHE A 1 268 ? 15.395 13.892 1.183 1.00 72.25 268 PHE A CA 1
ATOM 2046 C C . PHE A 1 268 ? 16.125 13.930 2.535 1.00 72.25 268 PHE A C 1
ATOM 2048 O O . PHE A 1 268 ? 15.442 14.049 3.551 1.00 72.25 268 PHE A O 1
ATOM 2055 N N . GLU A 1 269 ? 17.460 13.875 2.537 1.00 63.88 269 GLU A N 1
ATOM 2056 C CA . GLU A 1 269 ? 18.341 14.143 3.692 1.00 63.88 269 GLU A CA 1
ATOM 2057 C C . GLU A 1 269 ? 18.565 15.648 3.923 1.00 63.88 269 GLU A C 1
ATOM 2059 O O . GLU A 1 269 ? 18.616 16.054 5.107 1.00 63.88 269 GLU A O 1
#

Sequence (269 aa):
MTRAQQYIQSLMENVVEGQIASDTYRLMFVKITRTLSDAEDFEGELRKLYKVAGFSTFALSLMWIAEEVEKNPAKAEYTLQEQSLVVSHFRYAIGDLELPPLGEDIPAPALPEPAPEVLASEETPAMPAHLEMEPPAPLAETGQETFAAAPIAAGSESEFAALMEKFVEAMQSGSEEREGILQSVLAQCNGFMVEGSGAPADLKEFCGFLVEFLKYITENGFMDDVRVMNILSNVSAPVSSWAQAAGDARDGMLAEGIEILRTFKSLFE

Radius of gyration: 25.66 Å; chains: 1; bounding box: 72×54×66 Å

Foldseek 3Di:
DDLLLVQVLQLLVPLDPVLQPDPVLVVVSVVLSVCLNPDPCNVVSLVVQCPPQLRVQLSVLSVVSSVVCVVDVVCNHDDLVSSLSNSVSSCRSVVNPPDDGPDDDDDDDDDDDDDDDDDDDDDDDDDDDDDDDDDDDDDDDDDPPPDPDPQDQQDALQVLLVLLVVLLVCLVVVNPCNVVSLVVNLNNLSNLLDPPSPHDPLSVLLSVLVNVLSVVCVVVVVSNPPLNSVLSVQQSVLSNVLSPDDPVVNPCSNVSNSVSSVCVVVVVD

pLDDT: mean 75.92, std 19.84, range [30.64, 94.12]

Secondary structure (DSSP, 8-state):
--HHHHHHHHHHHTS-TTSS--HHHHHHHHHHHHHHHH-SSHHHHHHHHHHSTT-HHHHHHHHHHHHHHHH-TT--S--HHHHHHHHHHHHHHHT---SPPSSS--PPPPPP-----------------------PPPPP-----------PPPPPHHHHHHHHHHHHHHHHHT-TTHHHHHHHHHHHHHHHHSTT----HHHHHHHHHHHHHHHHHHHTTGGG-HHHHHHHHHHHHHHHHHHHS-TTT-TTTTHHHHHHHHHGGGGT-